Protein AF-0000000083566581 (afdb_homodimer)

pLDDT: mean 90.25, std 12.47, range [24.12, 98.88]

Nearest PDB structures (foldseek):
  6weg-assembly2_D  TM=4.200E-01  e=6.430E-02  Francisella tularensis subsp. tularensis SCHU S4
  6mhb-assembly3_E  TM=6.072E-01  e=8.466E-01  Homo sapiens
  6srb-assembly1_A  TM=5.379E-01  e=1.103E+00  Trametes pubescens
  7ywd-assembly1_A-3  TM=5.262E-01  e=1.032E+00  Homo sapiens
  7ywd-assembly2_C  TM=4.158E-01  e=6.499E-01  Homo sapiens

Radius of gyration: 23.36 Å; Cα contacts (8 Å, |Δi|>4): 349; chains: 2; bounding box: 59×72×47 Å

Structure (mmCIF, N/CA/C/O backbone):
data_AF-0000000083566581-model_v1
#
loop_
_entity.id
_entity.type
_entity.pdbx_description
1 polymer 'Putative DCC family thiol-disulfide oxidoreductase YuxK'
#
loop_
_atom_site.group_PDB
_atom_site.id
_atom_site.type_symbol
_atom_site.label_atom_id
_atom_site.label_alt_id
_atom_site.label_comp_id
_atom_site.label_asym_id
_atom_site.label_entity_id
_atom_site.label_seq_id
_atom_site.pdbx_PDB_ins_code
_atom_site.Cartn_x
_atom_site.Cartn_y
_atom_site.Cartn_z
_atom_site.occupancy
_atom_site.B_iso_or_equiv
_atom_site.auth_seq_id
_atom_site.auth_comp_id
_atom_site.auth_asym_id
_atom_site.auth_atom_id
_atom_site.pdbx_PDB_model_num
ATOM 1 N N . MET A 1 1 ? -31.047 25.734 5.492 1 24.33 1 MET A N 1
ATOM 2 C CA . MET A 1 1 ? -29.703 26.172 5.852 1 24.33 1 MET A CA 1
ATOM 3 C C . MET A 1 1 ? -28.656 25.25 5.234 1 24.33 1 MET A C 1
ATOM 5 O O . MET A 1 1 ? -28.719 24.031 5.41 1 24.33 1 MET A O 1
ATOM 9 N N . ALA A 1 2 ? -28.203 25.281 4.008 1 38.38 2 ALA A N 1
ATOM 10 C CA . ALA A 1 2 ? -27.141 24.469 3.412 1 38.38 2 ALA A CA 1
ATOM 11 C C . ALA A 1 2 ? -26.156 24.016 4.473 1 38.38 2 ALA A C 1
ATOM 13 O O . ALA A 1 2 ? -25.812 24.766 5.383 1 38.38 2 ALA A O 1
ATOM 14 N N . GLU A 1 3 ? -26.234 22.844 5.059 1 40.06 3 GLU A N 1
ATOM 15 C CA . GLU A 1 3 ? -25.375 22.297 6.105 1 40.06 3 GLU A CA 1
ATOM 16 C C . GLU A 1 3 ? -23.953 22.859 6 1 40.06 3 GLU A C 1
ATOM 18 O O . GLU A 1 3 ? -23.344 22.828 4.926 1 40.06 3 GLU A O 1
ATOM 23 N N . SER A 1 4 ? -23.531 23.906 6.469 1 44.06 4 SER A N 1
ATOM 24 C CA . SER A 1 4 ? -22.25 24.609 6.512 1 44.06 4 SER A CA 1
ATOM 25 C C . SER A 1 4 ? -21.078 23.625 6.59 1 44.06 4 SER A C 1
ATOM 27 O O . SER A 1 4 ? -20.844 23.016 7.641 1 44.06 4 SER A O 1
ATOM 29 N N . ASP A 1 5 ? -21.016 22.578 5.805 1 52.38 5 ASP A N 1
ATOM 30 C CA . ASP A 1 5 ? -20.031 21.5 5.789 1 52.38 5 ASP A CA 1
ATOM 31 C C . ASP A 1 5 ? -18.625 22.031 6.027 1 52.38 5 ASP A C 1
ATOM 33 O O . ASP A 1 5 ? -18.062 22.734 5.18 1 52.38 5 ASP A O 1
ATOM 37 N N . ALA A 1 6 ? -18.281 22.516 7.348 1 65.25 6 ALA A N 1
ATOM 38 C CA . ALA A 1 6 ? -17.016 23.109 7.77 1 65.25 6 ALA A CA 1
ATOM 39 C C . ALA A 1 6 ? -15.836 22.406 7.105 1 65.25 6 ALA A C 1
ATOM 41 O O . ALA A 1 6 ? -15.867 21.203 6.883 1 65.25 6 ALA A O 1
ATOM 42 N N . GLU A 1 7 ? -14.969 23.125 6.5 1 88.69 7 GLU A N 1
ATOM 43 C CA . GLU A 1 7 ? -13.75 22.703 5.82 1 88.69 7 GLU A CA 1
ATOM 44 C C . GLU A 1 7 ? -12.859 21.875 6.746 1 88.69 7 GLU A C 1
ATOM 46 O O . GLU A 1 7 ? -12.586 22.281 7.879 1 88.69 7 GLU A O 1
ATOM 51 N N . ALA A 1 8 ? -12.602 20.672 6.445 1 96.06 8 ALA A N 1
ATOM 52 C CA . ALA A 1 8 ? -11.688 19.828 7.211 1 96.06 8 ALA A CA 1
ATOM 53 C C . ALA A 1 8 ? -10.273 20.391 7.191 1 96.06 8 ALA A C 1
ATOM 55 O O . ALA A 1 8 ? -9.883 21.094 6.25 1 96.06 8 ALA A O 1
ATOM 56 N N . THR A 1 9 ? -9.547 20.203 8.328 1 98.19 9 THR A N 1
ATOM 57 C CA . THR A 1 9 ? -8.18 20.703 8.43 1 98.19 9 THR A CA 1
ATOM 58 C C . THR A 1 9 ? -7.207 19.547 8.68 1 98.19 9 THR A C 1
ATOM 60 O O . THR A 1 9 ? -7.34 18.812 9.656 1 98.19 9 THR A O 1
ATOM 63 N N . LEU A 1 10 ? -6.262 19.359 7.781 1 98.62 10 LEU A N 1
ATOM 64 C CA . LEU A 1 10 ? -5.168 18.406 7.988 1 98.62 10 LEU A CA 1
ATOM 65 C C . LEU A 1 10 ? -4 19.078 8.703 1 98.62 10 LEU A C 1
ATOM 67 O O . LEU A 1 10 ? -3.449 20.062 8.219 1 98.62 10 LEU A O 1
ATOM 71 N N . VAL A 1 11 ? -3.678 18.609 9.859 1 98.81 11 VAL A N 1
ATOM 72 C CA . VAL A 1 11 ? -2.561 19.094 10.664 1 98.81 11 VAL A CA 1
ATOM 73 C C . VAL A 1 11 ? -1.398 18.109 10.578 1 98.81 11 VAL A C 1
ATOM 75 O O . VAL A 1 11 ? -1.582 16.906 10.773 1 98.81 11 VAL A O 1
ATOM 78 N N . TYR A 1 12 ? -0.189 18.547 10.344 1 98.56 12 TYR A N 1
ATOM 79 C CA . TYR A 1 12 ? 0.919 17.641 10.07 1 98.56 12 TYR A CA 1
ATOM 80 C C . TYR A 1 12 ? 2.24 18.234 10.547 1 98.56 12 TYR A C 1
ATOM 82 O O . TYR A 1 12 ? 2.301 19.406 10.938 1 98.56 12 TYR A O 1
ATOM 90 N N . ASP A 1 13 ? 3.248 17.391 10.602 1 98.06 13 ASP A N 1
ATOM 91 C CA . ASP A 1 13 ? 4.598 17.812 10.953 1 98.06 13 ASP A CA 1
ATOM 92 C C . ASP A 1 13 ? 5.273 18.516 9.781 1 98.06 13 ASP A C 1
ATOM 94 O O . ASP A 1 13 ? 5.824 17.875 8.891 1 98.06 13 ASP A O 1
ATOM 98 N N . ASP A 1 14 ? 5.344 19.859 9.797 1 97.75 14 ASP A N 1
ATOM 99 C CA . ASP A 1 14 ? 5.867 20.641 8.68 1 97.75 14 ASP A CA 1
ATOM 100 C C . ASP A 1 14 ? 7.379 20.828 8.805 1 97.75 14 ASP A C 1
ATOM 102 O O . ASP A 1 14 ? 7.961 21.688 8.141 1 97.75 14 ASP A O 1
ATOM 106 N N . ASP A 1 15 ? 8.031 20.109 9.703 1 96.06 15 ASP A N 1
ATOM 107 C CA . ASP A 1 15 ? 9.484 20.016 9.75 1 96.06 15 ASP A CA 1
ATOM 108 C C . ASP A 1 15 ? 9.977 18.719 9.109 1 96.06 15 ASP A C 1
ATOM 110 O O . ASP A 1 15 ? 11.172 18.422 9.133 1 96.06 15 ASP A O 1
ATOM 114 N N . CYS A 1 16 ? 9.133 17.953 8.641 1 96.94 16 CYS A N 1
ATOM 115 C CA . CYS A 1 16 ? 9.383 16.688 7.965 1 96.94 16 CYS A CA 1
ATOM 116 C C . CYS A 1 16 ? 9.164 16.812 6.461 1 96.94 16 CYS A C 1
ATOM 118 O O . CYS A 1 16 ? 8.055 17.125 6.016 1 96.94 16 CYS A O 1
ATOM 120 N N . GLY A 1 17 ? 10.211 16.516 5.676 1 96.94 17 GLY A N 1
ATOM 121 C CA . GLY A 1 17 ? 10.117 16.656 4.23 1 96.94 17 GLY A CA 1
ATOM 122 C C . GLY A 1 17 ? 9.164 15.664 3.594 1 96.94 17 GLY A C 1
ATOM 123 O O . GLY A 1 17 ? 8.461 15.992 2.637 1 96.94 17 GLY A O 1
ATOM 124 N N . PHE A 1 18 ? 9.227 14.477 4.117 1 97.12 18 PHE A N 1
ATOM 125 C CA . PHE A 1 18 ? 8.312 13.453 3.621 1 97.12 18 PHE A CA 1
ATOM 126 C C . PHE A 1 18 ? 6.867 13.82 3.939 1 97.12 18 PHE A C 1
ATOM 128 O O . PHE A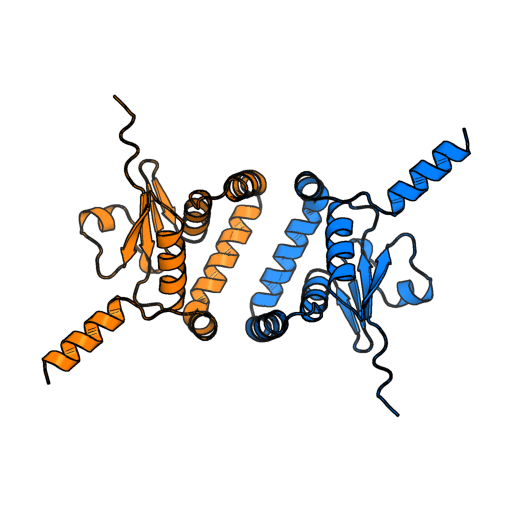 1 18 ? 5.98 13.664 3.1 1 97.12 18 PHE A O 1
ATOM 135 N N . CYS A 1 19 ? 6.605 14.273 5.109 1 98.31 19 CYS A N 1
ATOM 136 C CA . CYS A 1 19 ? 5.277 14.719 5.52 1 98.31 19 CYS A CA 1
ATOM 137 C C . CYS A 1 19 ? 4.801 15.875 4.652 1 98.31 19 CYS A C 1
ATOM 139 O O . CYS A 1 19 ? 3.637 15.922 4.254 1 98.31 19 CYS A O 1
ATOM 141 N N . THR A 1 20 ? 5.715 16.734 4.332 1 97.81 20 THR A N 1
ATOM 142 C CA . THR A 1 20 ? 5.398 17.906 3.502 1 97.81 20 THR A CA 1
ATOM 143 C C . THR A 1 20 ? 5.012 17.469 2.092 1 97.81 20 THR A C 1
ATOM 145 O O . THR A 1 20 ? 4.094 18.031 1.49 1 97.81 20 THR A O 1
ATOM 148 N N . TRP A 1 21 ? 5.723 16.516 1.64 1 97.25 21 TRP A N 1
ATOM 149 C CA . TRP A 1 21 ? 5.379 15.992 0.322 1 97.25 21 TRP A CA 1
ATOM 150 C C . TRP A 1 21 ? 3.936 15.508 0.287 1 97.25 21 TRP A C 1
ATOM 152 O O . TRP A 1 21 ? 3.178 15.859 -0.621 1 97.25 21 TRP A O 1
ATOM 162 N N . TRP A 1 22 ? 3.521 14.758 1.299 1 96.81 22 TRP A N 1
ATOM 163 C CA . TRP A 1 22 ? 2.156 14.25 1.368 1 96.81 22 TRP A CA 1
ATOM 164 C C . TRP A 1 22 ? 1.161 15.391 1.557 1 96.81 22 TRP A C 1
ATOM 166 O O . TRP A 1 22 ? 0.099 15.406 0.931 1 96.81 22 TRP A O 1
ATOM 176 N N . ALA A 1 23 ? 1.467 16.266 2.436 1 97.75 23 ALA A N 1
ATOM 177 C CA . ALA A 1 23 ? 0.577 17.406 2.676 1 97.75 23 ALA A CA 1
ATOM 178 C C . ALA A 1 23 ? 0.314 18.172 1.387 1 97.75 23 ALA A C 1
ATOM 180 O O . ALA A 1 23 ? -0.829 18.531 1.092 1 97.75 23 ALA A O 1
ATOM 181 N N . GLU A 1 24 ? 1.305 18.438 0.603 1 96.56 24 GLU A N 1
ATOM 182 C CA . GLU A 1 24 ? 1.153 19.172 -0.647 1 96.56 24 GLU A CA 1
ATOM 183 C C . GLU A 1 24 ? 0.391 18.359 -1.684 1 96.56 24 GLU A C 1
ATOM 185 O O . GLU A 1 24 ? -0.392 18.906 -2.463 1 96.56 24 GLU A O 1
ATOM 190 N N . TYR A 1 25 ? 0.723 17.125 -1.747 1 96 25 TYR A N 1
ATOM 191 C CA . TYR A 1 25 ? -0.051 16.25 -2.615 1 96 25 TYR A CA 1
ATOM 192 C C . TYR A 1 25 ? -1.542 16.359 -2.322 1 96 25 TYR A C 1
ATOM 194 O O . TYR A 1 25 ? -2.352 16.516 -3.242 1 96 25 TYR A O 1
ATOM 202 N N . PHE A 1 26 ? -1.928 16.25 -0.996 1 96.06 26 PHE A N 1
ATOM 203 C CA . PHE A 1 26 ? -3.33 16.359 -0.606 1 96.06 26 PHE A CA 1
ATOM 204 C C . PHE A 1 26 ? -3.877 17.734 -0.939 1 96.06 26 PHE A C 1
ATOM 206 O O . PHE A 1 26 ? -5.016 17.859 -1.394 1 96.06 26 PHE A O 1
ATOM 213 N N . ASP A 1 27 ? -3.121 18.688 -0.736 1 95.56 27 ASP A N 1
ATOM 214 C CA . ASP A 1 27 ? -3.537 20.047 -1.021 1 95.56 27 ASP A CA 1
ATOM 215 C C . ASP A 1 27 ? -3.912 20.219 -2.492 1 95.56 27 ASP A C 1
ATOM 217 O O . ASP A 1 27 ? -4.914 20.859 -2.814 1 95.56 27 ASP A O 1
ATOM 221 N N . ASP A 1 28 ? -3.195 19.625 -3.363 1 94.31 28 ASP A N 1
ATOM 222 C CA . ASP A 1 28 ? -3.383 19.75 -4.805 1 94.31 28 ASP A CA 1
ATOM 223 C C . ASP A 1 28 ? -4.57 18.906 -5.277 1 94.31 28 ASP A C 1
ATOM 225 O O . ASP A 1 28 ? -5.137 19.172 -6.34 1 94.31 28 ASP A O 1
ATOM 229 N N . ARG A 1 29 ? -4.922 17.938 -4.484 1 93.12 29 ARG A N 1
ATOM 230 C CA . ARG A 1 29 ? -5.855 16.953 -5.023 1 93.12 29 ARG A CA 1
ATOM 231 C C . ARG A 1 29 ? -7.195 17.016 -4.297 1 93.12 29 ARG A C 1
ATOM 233 O O . ARG A 1 29 ? -8.125 16.281 -4.645 1 93.12 29 ARG A O 1
ATOM 240 N N . THR A 1 30 ? -7.203 17.812 -3.338 1 90.31 30 THR A N 1
ATOM 241 C CA . THR A 1 30 ? -8.453 18.016 -2.605 1 90.31 30 THR A CA 1
ATOM 242 C C . THR A 1 30 ? -8.891 19.469 -2.662 1 90.31 30 THR A C 1
ATOM 244 O O . THR A 1 30 ? -8.055 20.375 -2.744 1 90.31 30 THR A O 1
ATOM 247 N N . ASN A 1 31 ? -10.203 19.719 -2.658 1 81.88 31 ASN A N 1
ATOM 248 C CA . ASN A 1 31 ? -10.68 21.094 -2.723 1 81.88 31 ASN A CA 1
ATOM 249 C C . ASN A 1 31 ? -11.258 21.547 -1.385 1 81.88 31 ASN A C 1
ATOM 251 O O . ASN A 1 31 ? -11.484 22.734 -1.173 1 81.88 31 ASN A O 1
ATOM 255 N N . ASP A 1 32 ? -11.398 20.75 -0.466 1 84.94 32 ASP A N 1
ATOM 256 C CA . ASP A 1 32 ? -12.164 21.109 0.724 1 84.94 32 ASP A CA 1
ATOM 257 C C . ASP A 1 32 ? -11.367 20.828 1.995 1 84.94 32 ASP A C 1
ATOM 259 O O . ASP A 1 32 ? -11.945 20.609 3.062 1 84.94 32 ASP A O 1
ATOM 263 N N . ILE A 1 33 ? -10.016 20.875 1.893 1 94.25 33 ILE A N 1
ATOM 264 C CA . ILE A 1 33 ? -9.227 20.609 3.092 1 94.25 33 ILE A CA 1
ATOM 265 C C . ILE A 1 33 ? -8.203 21.734 3.293 1 94.25 33 ILE A C 1
ATOM 267 O O . ILE A 1 33 ? -7.535 22.156 2.344 1 94.25 33 ILE A O 1
ATOM 271 N N . ARG A 1 34 ? -8.203 22.297 4.434 1 96.88 34 ARG A N 1
ATOM 272 C CA . ARG A 1 34 ? -7.145 23.219 4.848 1 96.88 34 ARG A CA 1
ATOM 273 C C . ARG A 1 34 ? -5.934 22.453 5.379 1 96.88 34 ARG A C 1
ATOM 275 O O . ARG A 1 34 ? -6.086 21.484 6.129 1 96.88 34 ARG A O 1
ATOM 282 N N . ILE A 1 35 ? -4.703 22.859 5.008 1 98.12 35 ILE A N 1
ATOM 283 C CA . ILE A 1 35 ? -3.471 22.219 5.457 1 98.12 35 ILE A CA 1
ATOM 284 C C . ILE A 1 35 ? -2.752 23.125 6.449 1 98.12 35 ILE A C 1
ATOM 286 O O . ILE A 1 35 ? -2.475 24.281 6.145 1 98.12 35 ILE A O 1
ATOM 290 N N . VAL A 1 36 ? -2.486 22.672 7.582 1 98.38 36 VAL A N 1
ATOM 291 C CA . VAL A 1 36 ? -1.836 23.453 8.617 1 98.38 36 VAL A CA 1
ATOM 292 C C . VAL A 1 36 ? -0.668 22.672 9.211 1 98.38 36 VAL A C 1
ATOM 294 O O . VAL A 1 36 ? -0.831 21.531 9.633 1 98.38 36 VAL A O 1
ATOM 297 N N . GLY A 1 37 ? 0.523 23.266 9.281 1 98.31 37 GLY A N 1
ATOM 298 C CA . GLY A 1 37 ? 1.668 22.656 9.945 1 98.31 37 GLY A CA 1
ATOM 299 C C . GLY A 1 37 ? 1.651 22.859 11.453 1 98.31 37 GLY A C 1
ATOM 300 O O . GLY A 1 37 ? 0.957 23.75 11.961 1 98.31 37 GLY A O 1
ATOM 301 N N . PHE A 1 38 ? 2.387 22.062 12.133 1 98.25 38 PHE A N 1
ATOM 302 C CA . PHE A 1 38 ? 2.516 22.188 13.586 1 98.25 38 PHE A CA 1
ATOM 303 C C . PHE A 1 38 ? 2.986 23.594 13.961 1 98.25 38 PHE A C 1
ATOM 305 O O . PHE A 1 38 ? 2.547 24.141 14.969 1 98.25 38 PHE A O 1
ATOM 312 N N . SER A 1 39 ? 3.873 24.172 13.188 1 96.81 39 SER A N 1
ATOM 313 C CA . SER A 1 39 ? 4.453 25.469 13.508 1 96.81 39 SER A CA 1
ATOM 314 C C . SER A 1 39 ? 3.414 26.578 13.391 1 96.81 39 SER A C 1
ATOM 316 O O . SER A 1 39 ? 3.619 27.688 13.906 1 96.81 39 SER A O 1
ATOM 318 N N . ASP A 1 40 ? 2.293 26.312 12.727 1 97 40 ASP A N 1
ATOM 319 C CA . ASP A 1 40 ? 1.273 27.328 12.484 1 97 40 ASP A CA 1
ATOM 320 C C . ASP A 1 40 ? -0.012 27.016 13.242 1 97 40 ASP A C 1
ATOM 322 O O . ASP A 1 40 ? -1.078 27.531 12.914 1 97 40 ASP A O 1
ATOM 326 N N . LEU A 1 41 ? 0.098 26.156 14.172 1 97.31 41 LEU A N 1
ATOM 327 C CA . LEU A 1 41 ? -1.089 25.781 14.938 1 97.31 41 LEU A CA 1
ATOM 328 C C . LEU A 1 41 ? -1.621 26.969 15.734 1 97.31 41 LEU A C 1
ATOM 330 O O . LEU A 1 41 ? -0.886 27.578 16.516 1 97.31 41 LEU A O 1
ATOM 334 N N . THR A 1 42 ? -2.928 27.312 15.586 1 97.25 42 THR A N 1
ATOM 335 C CA . THR A 1 42 ? -3.584 28.266 16.469 1 97.25 42 THR A CA 1
ATOM 336 C C . THR A 1 42 ? -3.961 27.609 17.797 1 97.25 42 THR A C 1
ATOM 338 O O . THR A 1 42 ? -4.094 26.375 17.859 1 97.25 42 THR A O 1
ATOM 341 N N . PRO A 1 43 ? -4.145 28.406 18.812 1 97.31 43 PRO A N 1
ATOM 342 C CA . PRO A 1 43 ? -4.594 27.844 20.078 1 97.31 43 PRO A CA 1
ATOM 343 C C . PRO A 1 43 ? -5.91 27.078 19.953 1 97.31 43 PRO A C 1
ATOM 345 O O . PRO A 1 43 ? -6.082 26.031 20.562 1 97.31 43 PRO A O 1
ATOM 348 N N . GLU A 1 44 ? -6.828 27.562 19.125 1 96.5 44 GLU A N 1
ATOM 349 C CA . GLU A 1 44 ? -8.133 26.938 18.938 1 96.5 44 GLU A CA 1
ATOM 350 C C . GLU A 1 44 ? -7.984 25.562 18.281 1 96.5 44 GLU A C 1
ATOM 352 O O . GLU A 1 44 ? -8.641 24.594 18.703 1 96.5 44 GLU A O 1
ATOM 357 N N . LEU A 1 45 ? -7.172 25.453 17.312 1 97.56 45 LEU A N 1
ATOM 358 C CA . LEU A 1 45 ? -6.941 24.188 16.625 1 97.56 45 LEU A CA 1
ATOM 359 C C . LEU A 1 45 ? -6.195 23.219 17.516 1 97.56 45 LEU A C 1
ATOM 361 O O . LEU A 1 45 ? -6.512 22.016 17.547 1 97.56 45 LEU A O 1
ATOM 365 N N . ARG A 1 46 ? -5.203 23.688 18.281 1 98.06 46 ARG A N 1
ATOM 366 C CA . ARG A 1 46 ? -4.43 22.859 19.203 1 98.06 46 ARG A CA 1
ATOM 367 C C . ARG A 1 46 ? -5.332 22.203 20.25 1 98.06 46 ARG A C 1
ATOM 369 O O . ARG A 1 46 ? -5.109 21.062 20.641 1 98.06 46 ARG A O 1
ATOM 376 N N . GLU A 1 47 ? -6.285 22.922 20.688 1 97.19 47 GLU A N 1
ATOM 377 C CA . GLU A 1 47 ? -7.199 22.422 21.719 1 97.19 47 GLU A CA 1
ATOM 378 C C . GLU A 1 47 ? -7.988 21.219 21.219 1 97.19 47 GLU A C 1
ATOM 380 O O . GLU A 1 47 ? -8.438 20.391 22.016 1 97.19 47 GLU A O 1
ATOM 385 N N . GLN A 1 48 ? -8.188 21.094 19.922 1 97.81 48 GLN A N 1
ATOM 386 C CA . GLN A 1 48 ? -8.953 19.984 19.344 1 97.81 48 GLN A CA 1
ATOM 387 C C . GLN A 1 48 ? -8.086 18.734 19.188 1 97.81 48 GLN A C 1
ATOM 389 O O . GLN A 1 48 ? -8.609 17.641 18.953 1 97.81 48 GLN A O 1
ATOM 394 N N . LEU A 1 49 ? -6.781 18.875 19.312 1 98.62 49 LEU A N 1
ATOM 395 C CA . LEU A 1 49 ? -5.855 17.766 19.078 1 98.62 49 LEU A CA 1
ATOM 396 C C . LEU A 1 49 ? -5.547 17.031 20.391 1 98.62 49 LEU A C 1
ATOM 398 O O . LEU A 1 49 ? -5.641 17.625 21.469 1 98.62 49 LEU A O 1
ATOM 402 N N . PRO A 1 50 ? -5.156 15.812 20.328 1 98.12 50 PRO A N 1
ATOM 403 C CA . PRO A 1 50 ? -4.738 15.094 21.531 1 98.12 50 PRO A CA 1
ATOM 404 C C . PRO A 1 50 ? -3.465 15.664 22.141 1 98.12 50 PRO A C 1
ATOM 406 O O . PRO A 1 50 ? -2.746 16.438 21.5 1 98.12 50 PRO A O 1
ATOM 409 N N . GLU A 1 51 ? -3.209 15.266 23.344 1 96 51 GLU A N 1
ATOM 410 C CA . GLU A 1 51 ? -2.061 15.758 24.094 1 96 51 GLU A CA 1
ATOM 411 C C . GLU A 1 51 ? -0.751 15.453 23.375 1 96 51 GLU A C 1
ATOM 413 O O . GLU A 1 51 ? 0.133 16.312 23.297 1 96 51 GLU A O 1
ATOM 418 N N . HIS A 1 52 ? -0.561 14.273 22.812 1 95.12 52 HIS A N 1
ATOM 419 C CA . HIS A 1 52 ? 0.652 13.883 22.094 1 95.12 52 HIS A CA 1
ATOM 420 C C . HIS A 1 52 ? 0.448 13.93 20.594 1 95.12 52 HIS A C 1
ATOM 422 O O . HIS A 1 52 ? 0.751 12.961 19.891 1 95.12 52 HIS A O 1
ATOM 428 N N . TYR A 1 53 ? 0.023 15.117 20.156 1 97.69 53 TYR A N 1
ATOM 429 C CA . TYR A 1 53 ? -0.373 15.289 18.766 1 97.69 53 TYR A CA 1
ATOM 430 C C . TYR A 1 53 ? 0.833 15.18 17.828 1 97.69 53 TYR A C 1
ATOM 432 O O . TYR A 1 53 ? 0.687 14.867 16.656 1 97.69 53 TYR A O 1
ATOM 440 N N . GLU A 1 54 ? 2.059 15.273 18.312 1 96.94 54 GLU A N 1
ATOM 441 C CA . GLU A 1 54 ? 3.25 15.336 17.469 1 96.94 54 GLU A CA 1
ATOM 442 C C . GLU A 1 54 ? 3.602 13.969 16.906 1 96.94 54 GLU A C 1
ATOM 444 O O . GLU A 1 54 ? 4.391 13.859 15.961 1 96.94 54 GLU A O 1
ATOM 449 N N . ALA A 1 55 ? 2.963 12.961 17.469 1 96.25 55 ALA A N 1
ATOM 450 C CA . ALA A 1 55 ? 3.277 11.602 17.047 1 96.25 55 ALA A CA 1
ATOM 451 C C . ALA A 1 55 ? 2.494 11.219 15.789 1 96.25 55 ALA A C 1
ATOM 453 O O . ALA A 1 55 ? 2.793 10.211 15.141 1 96.25 55 ALA A O 1
ATOM 454 N N . CYS A 1 56 ? 1.539 12.047 15.43 1 98.25 56 CYS A N 1
ATOM 455 C CA . CYS A 1 56 ? 0.614 11.711 14.352 1 98.25 56 CYS A CA 1
ATOM 456 C C . CYS A 1 56 ? 0.309 12.93 13.492 1 98.25 56 CYS A C 1
ATOM 458 O O . CYS A 1 56 ? 0.514 14.062 13.93 1 98.25 56 CYS A O 1
ATOM 460 N N . SER A 1 57 ? -0.095 12.688 12.234 1 98.69 57 SER A N 1
ATOM 461 C CA . SER A 1 57 ? -0.943 13.664 11.562 1 98.69 57 SER A CA 1
ATOM 462 C C . SER A 1 57 ? -2.387 13.57 12.039 1 98.69 57 SER A C 1
ATOM 464 O O . SER A 1 57 ? -2.793 12.555 12.609 1 98.69 57 SER A O 1
ATOM 466 N N . HIS A 1 58 ? -3.152 14.648 11.805 1 98.88 58 HIS A N 1
ATOM 467 C CA . HIS A 1 58 ? -4.535 14.695 12.266 1 98.88 58 HIS A CA 1
ATOM 468 C C . HIS A 1 58 ? -5.438 15.367 11.234 1 98.88 58 HIS A C 1
ATOM 470 O O . HIS A 1 58 ? -5.055 16.375 10.625 1 98.88 58 HIS A O 1
ATOM 476 N N . LEU A 1 59 ? -6.566 14.844 10.984 1 98.56 59 LEU A N 1
ATOM 477 C CA . LEU A 1 59 ? -7.629 15.5 10.234 1 98.56 59 LEU A CA 1
ATOM 478 C C . LEU A 1 59 ? -8.773 15.914 11.164 1 98.56 59 LEU A C 1
ATOM 480 O O . LEU A 1 59 ? -9.445 15.062 11.742 1 98.56 59 LEU A O 1
ATOM 484 N N . VAL A 1 60 ? -8.945 17.172 11.289 1 98.38 60 VAL A N 1
ATOM 485 C CA . VAL A 1 60 ? -10 17.734 12.125 1 98.38 60 VAL A CA 1
ATOM 486 C C . VAL A 1 60 ? -11.234 18.016 11.273 1 98.38 60 VAL A C 1
ATOM 488 O O . VAL A 1 60 ? -11.172 18.766 10.297 1 98.38 60 VAL A O 1
ATOM 491 N N . THR A 1 61 ? -12.344 17.391 11.633 1 96.94 61 THR A N 1
ATOM 492 C CA . THR A 1 61 ? -13.617 17.578 10.945 1 96.94 61 THR A CA 1
ATOM 493 C C . THR A 1 61 ? -14.711 17.984 11.922 1 96.94 61 THR A C 1
ATOM 495 O O . THR A 1 61 ? -14.469 18.078 13.125 1 96.94 61 THR A O 1
ATOM 498 N N . ASP A 1 62 ? -15.891 18.219 11.367 1 93.81 62 ASP A N 1
ATOM 499 C CA . ASP A 1 62 ? -17.047 18.531 12.203 1 93.81 62 ASP A CA 1
ATOM 500 C C . ASP A 1 62 ? -17.484 17.297 13.008 1 93.81 62 ASP A C 1
ATOM 502 O O . ASP A 1 62 ? -18.141 17.422 14.039 1 93.81 62 ASP A O 1
ATOM 506 N N . GLU A 1 63 ? -17.094 16.141 12.555 1 93.31 63 GLU A N 1
ATOM 507 C CA . GLU A 1 63 ? -17.5 14.883 13.18 1 93.31 63 GLU A CA 1
ATOM 508 C C . GLU A 1 63 ? -16.5 14.445 14.25 1 93.31 63 GLU A C 1
ATOM 510 O O . GLU A 1 63 ? -16.812 13.594 15.086 1 93.31 63 GLU A O 1
ATOM 515 N N . GLY A 1 64 ? -15.375 15.023 14.203 1 96.25 64 GLY A N 1
ATOM 516 C CA . GLY A 1 64 ? -14.336 14.641 15.148 1 96.25 64 GLY A CA 1
ATOM 517 C C . GLY A 1 64 ? -12.938 14.703 14.555 1 96.25 64 GLY A C 1
ATOM 518 O O . GLY A 1 64 ? -12.734 15.297 13.492 1 96.25 64 GLY A O 1
ATOM 519 N N . VAL A 1 65 ? -11.938 14.148 15.406 1 98.38 65 VAL A N 1
ATOM 520 C CA . VAL A 1 65 ? -10.539 14.18 15 1 98.38 65 VAL A CA 1
ATOM 521 C C . VAL A 1 65 ? -10.055 12.766 14.68 1 98.38 65 VAL A C 1
ATOM 523 O O . VAL A 1 65 ? -10.25 11.844 15.477 1 98.38 65 VAL A O 1
ATOM 526 N N . TYR A 1 66 ? -9.555 12.609 13.477 1 98.25 66 TYR A N 1
ATOM 527 C CA . TYR A 1 66 ? -8.859 11.391 13.086 1 98.25 66 TYR A CA 1
ATOM 528 C C . TYR A 1 66 ? -7.352 11.555 13.227 1 98.25 66 TYR A C 1
ATOM 530 O O . TYR A 1 66 ? -6.785 12.562 12.789 1 98.25 66 TYR A O 1
ATOM 538 N N . SER A 1 67 ? -6.707 10.57 13.867 1 98.69 67 SER A N 1
ATOM 539 C CA . SER A 1 67 ? -5.27 10.68 14.102 1 98.69 67 SER A CA 1
ATOM 540 C C . SER A 1 67 ? -4.516 9.531 13.438 1 98.69 67 SER A C 1
ATOM 542 O O . SER A 1 67 ? -5.09 8.461 13.195 1 98.69 67 SER A O 1
ATOM 544 N N . CYS A 1 68 ? -3.283 9.727 13.148 1 98.56 68 CYS A N 1
ATOM 545 C CA . CYS A 1 68 ? -2.369 8.742 12.578 1 98.56 68 CYS A CA 1
ATOM 546 C C . CYS A 1 68 ? -2.922 8.172 11.281 1 98.56 68 CYS A C 1
ATOM 548 O O . CYS A 1 68 ? -3.344 8.922 10.398 1 98.56 68 CYS A O 1
ATOM 550 N N . GLY A 1 69 ? -2.938 6.922 11.172 1 98.5 69 GLY A N 1
ATOM 551 C CA . GLY A 1 69 ? -3.381 6.289 9.945 1 98.5 69 GLY A CA 1
ATOM 552 C C . GLY A 1 69 ? -4.789 6.688 9.539 1 98.5 69 GLY A C 1
ATOM 553 O O . GLY A 1 69 ? -5.082 6.836 8.352 1 98.5 69 GLY A O 1
ATOM 554 N N . ALA A 1 70 ? -5.652 6.824 10.5 1 97.75 70 ALA A N 1
ATOM 555 C CA . ALA A 1 70 ? -7.035 7.207 10.227 1 97.75 70 ALA A CA 1
ATOM 556 C C . ALA A 1 70 ? -7.105 8.578 9.57 1 97.75 70 ALA A C 1
ATOM 558 O O . ALA A 1 70 ? -7.969 8.836 8.727 1 97.75 70 ALA A O 1
ATOM 559 N N . SER A 1 71 ? -6.191 9.477 9.953 1 98.44 71 SER A N 1
ATOM 560 C CA . SER A 1 71 ? -6.199 10.805 9.352 1 98.44 71 SER A CA 1
ATOM 561 C C . SER A 1 71 ? -5.836 10.75 7.875 1 98.44 71 SER A C 1
ATOM 563 O O . SER A 1 71 ? -6.445 11.438 7.051 1 98.44 71 SER A O 1
ATOM 565 N N . ILE A 1 72 ? -4.879 9.906 7.535 1 98.12 72 ILE A N 1
ATOM 566 C CA . ILE A 1 72 ? -4.445 9.75 6.152 1 98.12 72 ILE A CA 1
ATOM 567 C C . ILE A 1 72 ? -5.559 9.109 5.332 1 98.12 72 ILE A C 1
ATOM 569 O O . ILE A 1 72 ? -5.871 9.562 4.23 1 98.12 72 ILE A O 1
ATOM 573 N N . GLU A 1 73 ? -6.145 8.086 5.906 1 96.69 73 GLU A N 1
ATOM 574 C CA . GLU A 1 73 ? -7.234 7.395 5.219 1 96.69 73 GLU A CA 1
ATOM 575 C C . GLU A 1 73 ? -8.383 8.352 4.918 1 96.69 73 GLU A C 1
ATOM 577 O O . GLU A 1 73 ? -8.883 8.398 3.793 1 96.69 73 GLU A O 1
ATOM 582 N N . GLU A 1 74 ? -8.82 9.117 5.875 1 95.31 74 GLU A N 1
ATOM 583 C CA . GLU A 1 74 ? -9.953 10.031 5.707 1 95.31 74 GLU A CA 1
ATOM 584 C C . GLU A 1 74 ? -9.609 11.156 4.738 1 95.31 74 GLU A C 1
ATOM 586 O O . GLU A 1 74 ? -10.484 11.633 4.004 1 95.31 74 GLU A O 1
ATOM 591 N N . THR A 1 75 ? -8.359 11.562 4.77 1 95.88 75 THR A N 1
ATOM 592 C CA . THR A 1 75 ? -7.938 12.578 3.812 1 95.88 75 THR A CA 1
ATOM 593 C C . THR A 1 75 ? -7.941 12.016 2.395 1 95.88 75 THR A C 1
ATOM 595 O O . THR A 1 75 ? -8.43 12.664 1.465 1 95.88 75 THR A O 1
ATOM 598 N N . LEU A 1 76 ? -7.438 10.773 2.238 1 94.5 76 LEU A N 1
ATOM 599 C CA . LEU A 1 76 ? -7.43 10.109 0.942 1 94.5 76 LEU A CA 1
ATOM 600 C C . LEU A 1 76 ? -8.852 9.961 0.402 1 94.5 76 LEU A C 1
ATOM 602 O O . LEU A 1 76 ? -9.07 10.062 -0.806 1 94.5 76 LEU A O 1
ATOM 606 N N . ALA A 1 77 ? -9.789 9.711 1.296 1 92.31 77 ALA A N 1
ATOM 607 C CA . ALA A 1 77 ? -11.188 9.539 0.907 1 92.31 77 ALA A CA 1
ATOM 608 C C . ALA A 1 77 ? -11.75 10.828 0.315 1 92.31 77 ALA A C 1
ATOM 610 O O . ALA A 1 77 ? -12.805 10.82 -0.332 1 92.31 77 ALA A O 1
ATOM 611 N N . ARG A 1 78 ? -11.055 11.914 0.489 1 91.06 78 ARG A N 1
ATOM 612 C CA . ARG A 1 78 ? -11.523 13.219 0.034 1 91.06 78 ARG A CA 1
ATOM 613 C C . ARG A 1 78 ? -10.812 13.641 -1.245 1 91.06 78 ARG A C 1
ATOM 615 O O . ARG A 1 78 ? -11.094 14.703 -1.797 1 91.06 78 ARG A O 1
ATOM 622 N N . VAL A 1 79 ? -9.844 12.82 -1.627 1 90.5 79 VAL A N 1
ATOM 623 C CA . VAL A 1 79 ? -9.156 13.102 -2.883 1 90.5 79 VAL A CA 1
ATOM 624 C C . VAL A 1 79 ? -10.109 12.883 -4.055 1 90.5 79 VAL A C 1
ATOM 626 O O . VAL A 1 79 ? -10.883 11.922 -4.062 1 90.5 79 VAL A O 1
ATOM 629 N N . GLU A 1 80 ? -10.133 13.875 -4.887 1 81.75 80 GLU A N 1
ATOM 630 C CA . GLU A 1 80 ? -10.984 13.781 -6.07 1 81.75 80 GLU A CA 1
ATOM 631 C C . GLU A 1 80 ? -10.625 12.555 -6.914 1 81.75 80 GLU A C 1
ATOM 633 O O . GLU A 1 80 ? -9.445 12.203 -7.027 1 81.75 80 GLU A O 1
ATOM 638 N N . GLY A 1 81 ? -11.625 11.852 -7.453 1 73.44 81 GLY A N 1
ATOM 639 C CA . GLY A 1 81 ? -11.492 10.648 -8.266 1 73.44 81 GLY A CA 1
ATOM 640 C C . GLY A 1 81 ? -12.352 9.5 -7.773 1 73.44 81 GLY A C 1
ATOM 641 O O . GLY A 1 81 ? -12.336 9.172 -6.586 1 73.44 81 GLY A O 1
ATOM 642 N N . GLY A 1 82 ? -13.469 9.164 -8.219 1 68.38 82 GLY A N 1
ATOM 643 C CA . GLY A 1 82 ? -14.586 8.312 -7.855 1 68.38 82 GLY A CA 1
ATOM 644 C C . GLY A 1 82 ? -14.156 6.957 -7.328 1 68.38 82 GLY A C 1
ATOM 645 O O . GLY A 1 82 ? -14.812 6.383 -6.457 1 68.38 82 GLY A O 1
ATOM 646 N N . GLY A 1 83 ? -12.992 6.527 -7.457 1 83.56 83 GLY A N 1
ATOM 647 C CA . GLY A 1 83 ? -12.719 5.137 -7.129 1 83.56 83 GLY A CA 1
ATOM 648 C C . GLY A 1 83 ? -12.008 4.961 -5.805 1 83.56 83 GLY A C 1
ATOM 649 O O . GLY A 1 83 ? -12.094 3.9 -5.184 1 83.56 83 GLY A O 1
ATOM 650 N N . VAL A 1 84 ? -11.555 6.004 -5.188 1 85.94 84 VAL A N 1
ATOM 651 C CA . VAL A 1 84 ? -10.758 5.879 -3.971 1 85.94 84 VAL A CA 1
ATOM 652 C C . VAL A 1 84 ? -11.68 5.68 -2.768 1 85.94 84 VAL A C 1
ATOM 654 O O . VAL A 1 84 ? -11.438 4.812 -1.927 1 85.94 84 VAL A O 1
ATOM 657 N N . ARG A 1 85 ? -12.734 6.453 -2.65 1 86.75 85 ARG A N 1
ATOM 658 C CA . ARG A 1 85 ? -13.672 6.367 -1.537 1 86.75 85 ARG A CA 1
ATOM 659 C C . ARG A 1 85 ? -14.336 4.992 -1.489 1 86.75 85 ARG A C 1
ATOM 661 O O . ARG A 1 85 ? -14.531 4.43 -0.411 1 86.75 85 ARG A O 1
ATOM 668 N N . ASP A 1 86 ? -14.656 4.445 -2.656 1 87.44 86 ASP A N 1
ATOM 669 C CA . ASP A 1 86 ? -15.273 3.121 -2.717 1 87.44 86 ASP A CA 1
ATOM 670 C C . ASP A 1 86 ? -14.336 2.055 -2.148 1 87.44 86 ASP A C 1
ATOM 672 O O . ASP A 1 86 ? -14.773 1.171 -1.408 1 87.44 86 ASP A O 1
ATOM 676 N N . VAL A 1 87 ? -13.102 2.184 -2.469 1 90.31 87 VAL A N 1
ATOM 677 C CA . VAL A 1 87 ? -12.109 1.224 -1.988 1 90.31 87 VAL A CA 1
ATOM 678 C C . VAL A 1 87 ? -11.945 1.361 -0.476 1 90.31 87 VAL A C 1
ATOM 680 O O . VAL A 1 87 ? -11.891 0.36 0.241 1 90.31 87 VAL A O 1
ATOM 683 N N . ILE A 1 88 ? -11.938 2.539 -0.008 1 92.38 88 ILE A N 1
ATOM 684 C CA . ILE A 1 88 ? -11.773 2.801 1.419 1 92.38 88 ILE A CA 1
ATOM 685 C C . ILE A 1 88 ? -12.969 2.24 2.184 1 92.38 88 ILE A C 1
ATOM 687 O O . ILE A 1 88 ? -12.805 1.554 3.195 1 92.38 88 ILE A O 1
ATOM 691 N N . ASP A 1 89 ? -14.117 2.523 1.678 1 89.56 89 ASP A N 1
ATOM 692 C CA . ASP A 1 89 ? -15.328 2.02 2.324 1 89.56 89 ASP A CA 1
ATOM 693 C C . ASP A 1 89 ? -15.344 0.493 2.346 1 89.56 89 ASP A C 1
ATOM 695 O O . ASP A 1 89 ? -15.797 -0.115 3.316 1 89.56 89 ASP A O 1
ATOM 699 N N . PHE A 1 90 ? -14.891 -0.048 1.331 1 90.94 90 PHE A N 1
ATOM 700 C CA . PHE A 1 90 ? -14.828 -1.501 1.232 1 90.94 90 PHE A CA 1
ATOM 701 C C . PHE A 1 90 ? -13.883 -2.078 2.277 1 90.94 90 PHE A C 1
ATOM 703 O O . PHE A 1 90 ? -14.25 -2.99 3.02 1 90.94 90 PHE A O 1
ATOM 710 N N . VAL A 1 91 ? -12.633 -1.519 2.412 1 91.38 91 VAL A N 1
ATOM 711 C CA . VAL A 1 91 ? -11.625 -2.117 3.283 1 91.38 91 VAL A CA 1
ATOM 712 C C . VAL A 1 91 ? -11.977 -1.835 4.742 1 91.38 91 VAL A C 1
ATOM 714 O O . VAL A 1 91 ? -11.586 -2.594 5.637 1 91.38 91 VAL A O 1
ATOM 717 N N . ARG A 1 92 ? -12.68 -0.831 5.02 1 91.19 92 ARG A N 1
ATOM 718 C CA . ARG A 1 92 ? -13.109 -0.486 6.371 1 91.19 92 ARG A CA 1
ATOM 719 C C . ARG A 1 92 ? -13.992 -1.58 6.961 1 91.19 92 ARG A C 1
ATOM 721 O O . ARG A 1 92 ? -14.172 -1.65 8.18 1 91.19 92 ARG A O 1
ATOM 728 N N . ASN A 1 93 ? -14.492 -2.365 6.09 1 86 93 ASN A N 1
ATOM 729 C CA . ASN A 1 93 ? -15.375 -3.43 6.547 1 86 93 ASN A CA 1
ATOM 730 C C . ASN A 1 93 ? -14.594 -4.582 7.172 1 86 93 ASN A C 1
ATOM 732 O O . ASN A 1 93 ? -15.18 -5.461 7.809 1 86 93 ASN A O 1
ATOM 736 N N . PHE A 1 94 ? -13.359 -4.469 7.09 1 88.44 94 PHE A N 1
ATOM 737 C CA . PHE A 1 94 ? -12.547 -5.555 7.621 1 88.44 94 PHE A CA 1
ATOM 738 C C . PHE A 1 94 ? -12.031 -5.215 9.016 1 88.44 94 PHE A C 1
ATOM 740 O O . PHE A 1 94 ? -11.5 -4.125 9.234 1 88.44 94 PHE A O 1
ATOM 747 N N . GLU A 1 95 ? -12.203 -6.133 9.914 1 83.25 95 GLU A N 1
ATOM 748 C CA . GLU A 1 95 ? -11.867 -5.906 11.312 1 83.25 95 GLU A CA 1
ATOM 749 C C . GLU A 1 95 ? -10.375 -5.672 11.5 1 83.25 95 GLU A C 1
ATOM 751 O O . GLU A 1 95 ? -9.969 -4.805 12.273 1 83.25 95 GLU A O 1
ATOM 756 N N . ASP A 1 96 ? -9.539 -6.328 10.75 1 90.88 96 ASP A N 1
ATOM 757 C CA . ASP A 1 96 ? -8.102 -6.27 10.977 1 90.88 96 ASP A CA 1
ATOM 758 C C . ASP A 1 96 ? -7.461 -5.145 10.164 1 90.88 96 ASP A C 1
ATOM 760 O O . ASP A 1 96 ? -6.277 -4.844 10.328 1 90.88 96 ASP A O 1
ATOM 764 N N . TYR A 1 97 ? -8.273 -4.48 9.391 1 94.19 97 TYR A N 1
ATOM 765 C CA . TYR A 1 97 ? -7.75 -3.426 8.531 1 94.19 97 TYR A CA 1
ATOM 766 C C . TYR A 1 97 ? -7.219 -2.262 9.359 1 94.19 97 TYR A C 1
ATOM 768 O O . TYR A 1 97 ? -6.141 -1.732 9.07 1 94.19 97 TYR A O 1
ATOM 776 N N . GLY A 1 98 ? -8.016 -1.865 10.383 1 95.38 98 GLY A N 1
ATOM 777 C CA . GLY A 1 98 ? -7.598 -0.772 11.242 1 95.38 98 GLY A CA 1
ATOM 778 C C . GLY A 1 98 ? -6.234 -1 11.875 1 95.38 98 GLY A C 1
ATOM 779 O O . GLY A 1 98 ? -5.398 -0.094 11.898 1 95.38 98 GLY A O 1
ATOM 780 N N . ARG A 1 99 ? -6.047 -2.188 12.336 1 94.38 99 ARG A N 1
ATOM 781 C CA . ARG A 1 99 ? -4.766 -2.529 12.953 1 94.38 99 ARG A CA 1
ATOM 782 C C . ARG A 1 99 ? -3.635 -2.459 11.938 1 94.38 99 ARG A C 1
ATOM 784 O O . ARG A 1 99 ? -2.559 -1.936 12.227 1 94.38 99 ARG A O 1
ATOM 791 N N . LEU A 1 100 ? -3.861 -2.984 10.75 1 94.69 100 LEU A N 1
ATOM 792 C CA . LEU A 1 100 ? -2.855 -2.949 9.695 1 94.69 100 LEU A CA 1
ATOM 793 C C . LEU A 1 100 ? -2.543 -1.512 9.289 1 94.69 100 LEU A C 1
ATOM 795 O O . LEU A 1 100 ? -1.375 -1.147 9.133 1 94.69 100 LEU A O 1
ATOM 799 N N . ARG A 1 101 ? -3.564 -0.747 9.18 1 96.69 101 ARG A N 1
ATOM 800 C CA . ARG A 1 101 ? -3.418 0.66 8.82 1 96.69 101 ARG A CA 1
ATOM 801 C C . ARG A 1 101 ? -2.557 1.398 9.844 1 96.69 101 ARG A C 1
ATOM 803 O O . ARG A 1 101 ? -1.595 2.076 9.477 1 96.69 101 ARG A O 1
ATOM 810 N N . GLU A 1 102 ? -2.893 1.178 11.148 1 97.44 102 GLU A N 1
ATOM 811 C CA . GLU A 1 102 ? -2.182 1.905 12.195 1 97.44 102 GLU A CA 1
ATOM 812 C C . GLU A 1 102 ? -0.756 1.388 12.359 1 97.44 102 GLU A C 1
ATOM 814 O O . GLU A 1 102 ? 0.164 2.162 12.633 1 97.44 102 GLU A O 1
ATOM 819 N N . THR A 1 103 ? -0.559 0.14 12.203 1 94.88 103 THR A N 1
ATOM 820 C CA . THR A 1 103 ? 0.788 -0.42 12.242 1 94.88 103 THR A CA 1
ATOM 821 C C . THR A 1 103 ? 1.631 0.122 11.094 1 94.88 103 THR A C 1
ATOM 823 O O . THR A 1 103 ? 2.795 0.48 11.281 1 94.88 103 THR A O 1
ATOM 826 N N . GLY A 1 104 ? 1.022 0.162 9.906 1 95.81 104 GLY A N 1
ATOM 827 C CA . GLY A 1 104 ? 1.709 0.743 8.758 1 95.81 104 GLY A CA 1
ATOM 828 C C . GLY A 1 104 ? 2.061 2.205 8.953 1 95.81 104 GLY A C 1
ATOM 829 O O . GLY A 1 104 ? 3.158 2.639 8.602 1 95.81 104 GLY A O 1
ATOM 830 N N . TYR A 1 105 ? 1.153 2.91 9.523 1 97.19 105 TYR A N 1
ATOM 831 C CA . TYR A 1 105 ? 1.405 4.32 9.789 1 97.19 105 TYR A CA 1
ATOM 832 C C . TYR A 1 105 ? 2.578 4.492 10.742 1 97.19 105 TYR A C 1
ATOM 834 O O . TYR A 1 105 ? 3.471 5.309 10.5 1 97.19 105 TYR A O 1
ATOM 842 N N . ARG A 1 106 ? 2.564 3.754 11.781 1 95.56 106 ARG A N 1
ATOM 843 C CA . ARG A 1 106 ? 3.615 3.879 12.781 1 95.56 106 ARG A CA 1
ATOM 844 C C . ARG A 1 106 ? 4.977 3.5 12.203 1 95.56 106 ARG A C 1
ATOM 846 O O . ARG A 1 106 ? 5.988 4.129 12.523 1 95.56 106 ARG A O 1
ATOM 853 N N . TRP A 1 107 ? 4.953 2.518 11.375 1 94.06 107 TRP A N 1
ATOM 854 C CA . TRP A 1 107 ? 6.195 2.111 10.727 1 94.06 107 TRP A CA 1
ATOM 855 C C . TRP A 1 107 ? 6.742 3.232 9.852 1 94.06 107 TRP A C 1
ATOM 857 O O . TRP A 1 107 ? 7.938 3.529 9.883 1 94.06 107 TRP A O 1
ATOM 867 N N . VAL A 1 108 ? 5.898 3.883 9.086 1 95.06 108 VAL A N 1
ATOM 868 C CA . VAL A 1 108 ? 6.293 5.004 8.242 1 95.06 108 VAL A CA 1
ATOM 869 C C . VAL A 1 108 ? 6.75 6.172 9.109 1 95.06 108 VAL A C 1
ATOM 871 O O . VAL A 1 108 ? 7.797 6.773 8.852 1 95.06 108 VAL A O 1
ATOM 874 N N . ALA A 1 109 ? 5.953 6.438 10.094 1 95.5 109 ALA A N 1
ATOM 875 C CA . ALA A 1 109 ? 6.25 7.559 10.984 1 95.5 109 ALA A CA 1
ATOM 876 C C . ALA A 1 109 ? 7.594 7.371 11.68 1 95.5 109 ALA A C 1
ATOM 878 O O . ALA A 1 109 ? 8.352 8.328 11.836 1 95.5 109 ALA A O 1
ATOM 879 N N . ASP A 1 110 ? 7.883 6.195 12.047 1 92.94 110 ASP A N 1
ATOM 880 C CA . ASP A 1 110 ? 9.109 5.895 12.781 1 92.94 110 ASP A CA 1
ATOM 881 C C . ASP A 1 110 ? 10.328 5.93 11.859 1 92.94 110 ASP A C 1
ATOM 883 O O . ASP A 1 110 ? 11.461 5.93 12.336 1 92.94 110 ASP A O 1
ATOM 887 N N . ASN A 1 111 ? 10.102 5.957 10.562 1 92.81 111 ASN A N 1
ATOM 888 C CA . ASN A 1 111 ? 11.195 5.949 9.602 1 92.81 111 ASN A CA 1
ATOM 889 C C . ASN A 1 111 ? 11.086 7.105 8.609 1 92.81 111 ASN A C 1
ATOM 891 O O . ASN A 1 111 ? 11.469 6.969 7.449 1 92.81 111 ASN A O 1
ATOM 895 N N . ARG A 1 112 ? 10.5 8.25 9.055 1 92.19 112 ARG A N 1
ATOM 896 C CA . ARG A 1 112 ? 10.188 9.375 8.18 1 92.19 112 ARG A CA 1
ATOM 897 C C . ARG A 1 112 ? 11.445 9.961 7.559 1 92.19 112 ARG A C 1
ATOM 899 O O . ARG A 1 112 ? 11.43 10.398 6.406 1 92.19 112 ARG A O 1
ATOM 906 N N . ASP A 1 113 ? 12.555 9.891 8.344 1 90.12 113 ASP A N 1
ATOM 907 C CA . ASP A 1 113 ? 13.805 10.398 7.805 1 90.12 113 ASP A CA 1
ATOM 908 C C . ASP A 1 113 ? 14.273 9.57 6.605 1 90.12 113 ASP A C 1
ATOM 910 O O . ASP A 1 113 ? 14.797 10.117 5.633 1 90.12 113 ASP A O 1
ATOM 914 N N . LEU A 1 114 ? 14.078 8.289 6.707 1 88.44 114 LEU A N 1
ATOM 915 C CA . LEU A 1 114 ? 14.469 7.398 5.621 1 88.44 114 LEU A CA 1
ATOM 916 C C . LEU A 1 114 ? 13.57 7.598 4.406 1 88.44 114 LEU A C 1
ATOM 918 O O . LEU A 1 114 ? 14.055 7.637 3.271 1 88.44 114 LEU A O 1
ATOM 922 N N . TRP A 1 115 ? 12.281 7.785 4.633 1 91.81 115 TRP A N 1
ATOM 923 C CA . TRP A 1 115 ? 11.344 8.039 3.543 1 91.81 115 TRP A CA 1
ATOM 924 C C . TRP A 1 115 ? 11.656 9.375 2.865 1 91.81 115 TRP A C 1
ATOM 926 O O . TRP A 1 115 ? 11.469 9.516 1.654 1 91.81 115 TRP A O 1
ATOM 936 N N . GLY A 1 116 ? 12.094 10.273 3.684 1 92.94 116 GLY A N 1
ATOM 937 C CA . GLY A 1 116 ? 12.477 11.57 3.156 1 92.94 116 GLY A CA 1
ATOM 938 C C . GLY A 1 116 ? 13.586 11.492 2.125 1 92.94 116 GLY A C 1
ATOM 939 O O . GLY A 1 116 ? 13.695 12.359 1.254 1 92.94 116 GLY A O 1
ATOM 940 N N . ARG A 1 117 ? 14.398 10.438 2.18 1 88.62 117 ARG A N 1
ATOM 941 C CA . ARG A 1 117 ? 15.477 10.25 1.211 1 88.62 117 ARG A CA 1
ATOM 942 C C . ARG A 1 117 ? 14.922 9.828 -0.146 1 88.62 117 ARG A C 1
ATOM 944 O O . ARG A 1 117 ? 15.555 10.055 -1.178 1 88.62 117 ARG A O 1
ATOM 951 N N . LEU A 1 118 ? 13.781 9.227 -0.14 1 86.94 118 LEU A N 1
ATOM 952 C CA . LEU A 1 118 ? 13.156 8.773 -1.379 1 86.94 118 LEU A CA 1
ATOM 953 C C . LEU A 1 118 ? 12.312 9.875 -1.998 1 86.94 118 LEU A C 1
ATOM 955 O O . LEU A 1 118 ? 12.438 10.172 -3.189 1 86.94 118 LEU A O 1
ATOM 959 N N . VAL A 1 119 ? 11.477 10.453 -1.207 1 89.81 119 VAL A N 1
ATOM 960 C CA . VAL A 1 119 ? 10.602 11.523 -1.671 1 89.81 119 VAL A CA 1
ATOM 961 C C . VAL A 1 119 ? 10.461 12.586 -0.582 1 89.81 119 VAL A C 1
ATOM 963 O O . VAL A 1 119 ? 10.227 12.258 0.584 1 89.81 119 VAL A O 1
ATOM 966 N N . SER A 1 120 ? 10.68 13.766 -0.972 1 93.19 120 SER A N 1
ATOM 967 C CA . SER A 1 120 ? 10.625 14.852 0 1 93.19 120 SER A CA 1
ATOM 968 C C . SER A 1 120 ? 10.398 16.188 -0.685 1 93.19 120 SER A C 1
ATOM 970 O O . SER A 1 120 ? 10.586 16.312 -1.896 1 93.19 120 SER A O 1
ATOM 972 N N . LYS A 1 121 ? 9.867 17.125 0.127 1 94 121 LYS A N 1
ATOM 973 C CA . LYS A 1 121 ? 9.812 18.562 -0.171 1 94 121 LYS A CA 1
ATOM 974 C C . LYS A 1 121 ? 10.367 19.375 0.991 1 94 121 LYS A C 1
ATOM 976 O O . LYS A 1 121 ? 10.336 18.938 2.141 1 94 121 LYS A O 1
ATOM 981 N N . THR A 1 122 ? 10.859 20.5 0.668 1 92.31 122 THR A N 1
ATOM 982 C CA . THR A 1 122 ? 11.383 21.344 1.731 1 92.31 122 THR A CA 1
ATOM 983 C C . THR A 1 122 ? 10.273 21.734 2.705 1 92.31 122 THR A C 1
ATOM 985 O O . THR A 1 122 ? 9.297 22.375 2.318 1 92.31 122 THR A O 1
ATOM 988 N N . PRO A 1 123 ? 10.508 21.344 3.891 1 93.62 123 PRO A N 1
ATOM 989 C CA . PRO A 1 123 ? 9.461 21.641 4.867 1 93.62 123 PRO A CA 1
ATOM 990 C C . PRO A 1 123 ? 9.281 23.141 5.109 1 93.62 123 PRO A C 1
ATOM 992 O O . PRO A 1 123 ? 10.273 23.875 5.184 1 93.62 123 PRO A O 1
ATOM 995 N N . PRO A 1 124 ? 8.047 23.609 5.188 1 90.25 124 PRO A N 1
ATOM 996 C CA . PRO A 1 124 ? 7.797 25.047 5.391 1 90.25 124 PRO A CA 1
ATOM 997 C C . PRO A 1 124 ? 8.492 25.594 6.629 1 90.25 124 PRO A C 1
ATOM 999 O O . PRO A 1 124 ? 8.992 26.719 6.613 1 90.25 124 PRO A O 1
ATOM 1002 N N . ALA A 1 125 ? 8.531 24.844 7.691 1 87.56 125 ALA A N 1
ATOM 1003 C CA . ALA A 1 125 ? 9.156 25.312 8.93 1 87.56 125 ALA A CA 1
ATOM 1004 C C . ALA A 1 125 ? 10.648 25.562 8.719 1 87.56 125 ALA A C 1
ATOM 1006 O O . ALA A 1 125 ? 11.234 26.422 9.383 1 87.56 125 ALA A O 1
ATOM 1007 N N . ARG A 1 126 ? 11.211 24.859 7.832 1 84.94 126 ARG A N 1
ATOM 1008 C CA . ARG A 1 126 ? 12.641 25 7.566 1 84.94 126 ARG A CA 1
ATOM 1009 C C . ARG A 1 126 ? 12.906 26.125 6.559 1 84.94 126 ARG A C 1
ATOM 1011 O O . ARG A 1 126 ? 14.008 26.656 6.5 1 84.94 126 ARG A O 1
ATOM 1018 N N . ARG A 1 127 ? 12.016 26.391 5.758 1 83.75 127 ARG A N 1
ATOM 1019 C CA . ARG A 1 127 ? 12.133 27.5 4.82 1 83.75 127 ARG A CA 1
ATOM 1020 C C . ARG A 1 127 ? 12.18 28.828 5.559 1 83.75 127 ARG A C 1
ATOM 1022 O O . ARG A 1 127 ? 12.938 29.719 5.18 1 83.75 127 ARG A O 1
ATOM 1029 N N . GLU A 1 128 ? 11.383 28.922 6.559 1 79.12 128 GLU A N 1
ATOM 1030 C CA . GLU A 1 128 ? 11.266 30.141 7.352 1 79.12 128 GLU A CA 1
ATOM 1031 C C . GLU A 1 128 ? 12.5 30.344 8.227 1 79.12 128 GLU A C 1
ATOM 1033 O O . GLU A 1 128 ? 12.977 31.469 8.391 1 79.12 128 GLU A O 1
ATOM 1038 N N . SER A 1 129 ? 12.984 29.312 8.695 1 77.69 129 SER A N 1
ATOM 1039 C CA . SER A 1 129 ? 14.18 29.422 9.531 1 77.69 129 SER A CA 1
ATOM 1040 C C . SER A 1 129 ? 15.391 29.844 8.719 1 77.69 129 SER A C 1
ATOM 1042 O O . SER A 1 129 ? 16.25 30.594 9.195 1 77.69 129 SER A O 1
ATOM 1044 N N . GLU A 1 130 ? 15.477 29.453 7.547 1 77.75 130 GLU A N 1
ATOM 1045 C CA . GLU A 1 130 ? 16.578 29.812 6.656 1 77.75 130 GLU A CA 1
ATOM 1046 C C . GLU A 1 130 ? 16.453 31.266 6.203 1 77.75 130 GLU A C 1
ATOM 1048 O O . GLU A 1 130 ? 17.453 31.969 6.066 1 77.75 130 GLU A O 1
ATOM 1053 N N . SER A 1 131 ? 15.289 31.688 5.969 1 78.62 131 SER A N 1
ATOM 1054 C CA . SER A 1 131 ? 15.07 33.062 5.551 1 78.62 131 SER A CA 1
ATOM 1055 C C . SER A 1 131 ? 15.391 34.062 6.676 1 78.62 131 SER A C 1
ATOM 1057 O O . SER A 1 131 ? 15.969 35.125 6.438 1 78.62 131 SER A O 1
ATOM 1059 N N . GLU A 1 132 ? 15.016 33.688 7.824 1 76.5 132 GLU A N 1
ATOM 1060 C CA . GLU A 1 132 ? 15.305 34.562 8.969 1 76.5 132 GLU A CA 1
ATOM 1061 C C . GLU A 1 132 ? 16.797 34.625 9.242 1 76.5 132 GLU A C 1
ATOM 1063 O O . GLU A 1 132 ? 17.312 35.688 9.633 1 76.5 132 GLU A O 1
ATOM 1068 N N . SER A 1 133 ? 17.453 33.531 9.047 1 78.38 133 SER A N 1
ATOM 1069 C CA . SER A 1 133 ? 18.891 33.5 9.258 1 78.38 133 SER A CA 1
ATOM 1070 C C . SER A 1 133 ? 19.625 34.344 8.211 1 78.38 133 SER A C 1
ATOM 1072 O O . SER A 1 133 ? 20.625 35 8.523 1 78.38 133 SER A O 1
ATOM 1074 N N . ASN A 1 134 ? 19.141 34.375 7.062 1 76.25 134 ASN A N 1
ATOM 1075 C CA . ASN A 1 134 ? 19.734 35.156 5.992 1 76.25 134 ASN A CA 1
ATOM 1076 C C . ASN A 1 134 ? 19.484 36.656 6.18 1 76.25 134 ASN A C 1
ATOM 1078 O O . ASN A 1 134 ? 20.297 37.469 5.801 1 76.25 134 ASN A O 1
ATOM 1082 N N . ASP A 1 135 ? 18.359 36.969 6.715 1 73.5 135 ASP A N 1
ATOM 1083 C CA . ASP A 1 135 ? 18.031 38.375 6.961 1 73.5 135 ASP A CA 1
ATOM 1084 C C . ASP A 1 135 ? 18.859 38.938 8.117 1 73.5 135 ASP A C 1
ATOM 1086 O O . ASP A 1 135 ? 19.109 40.156 8.172 1 73.5 135 ASP A O 1
ATOM 1090 N N . GLU A 1 136 ? 19.141 38.125 9.016 1 71.56 136 GLU A N 1
ATOM 1091 C CA . GLU A 1 136 ? 19.922 38.594 10.156 1 71.56 136 GLU A CA 1
ATOM 1092 C C . GLU A 1 136 ? 21.406 38.719 9.797 1 71.56 136 GLU A C 1
ATOM 1094 O O . GLU A 1 136 ? 22.188 39.25 10.562 1 71.56 136 GLU A O 1
ATOM 1099 N N . ARG A 1 137 ? 21.828 38.281 8.688 1 59.44 137 ARG A N 1
ATOM 1100 C CA . ARG A 1 137 ? 23.219 38.5 8.289 1 59.44 137 ARG A CA 1
ATOM 1101 C C . ARG A 1 137 ? 23.344 39.781 7.441 1 59.44 137 ARG A C 1
ATOM 1103 O O . ARG A 1 137 ? 22.5 40.031 6.586 1 59.44 137 ARG A O 1
ATOM 1110 N N . MET B 1 1 ? 30.391 -18.906 -20.297 1 24.12 1 MET B N 1
ATOM 1111 C CA . MET B 1 1 ? 29.062 -19.547 -20.25 1 24.12 1 MET B CA 1
ATOM 1112 C C . MET B 1 1 ? 28.016 -18.562 -19.75 1 24.12 1 MET B C 1
ATOM 1114 O O . MET B 1 1 ? 28.172 -17.953 -18.688 1 24.12 1 MET B O 1
ATOM 1118 N N . ALA B 1 2 ? 27.391 -17.656 -20.469 1 39.31 2 ALA B N 1
ATOM 1119 C CA . ALA B 1 2 ? 26.297 -16.766 -20.062 1 39.31 2 ALA B CA 1
ATOM 1120 C C . ALA B 1 2 ? 25.5 -17.391 -18.922 1 39.31 2 ALA B C 1
ATOM 1122 O O . ALA B 1 2 ? 25.188 -18.594 -18.938 1 39.31 2 ALA B O 1
ATOM 1123 N N . GLU B 1 3 ? 25.719 -17.172 -17.656 1 40.66 3 GLU B N 1
ATOM 1124 C CA . GLU B 1 3 ? 25.031 -17.719 -16.484 1 40.66 3 GLU B CA 1
ATOM 1125 C C . GLU B 1 3 ? 23.594 -18.078 -16.812 1 40.66 3 GLU B C 1
ATOM 1127 O O . GLU B 1 3 ? 22.875 -17.266 -17.406 1 40.66 3 GLU B O 1
ATOM 1132 N N . SER B 1 4 ? 23.156 -19.141 -17.234 1 44.31 4 SER B N 1
ATOM 1133 C CA . SER B 1 4 ? 21.859 -19.703 -17.594 1 44.31 4 SER B CA 1
ATOM 1134 C C . SER B 1 4 ? 20.75 -19.188 -16.688 1 44.31 4 SER B C 1
ATOM 1136 O O . SER B 1 4 ? 20.656 -19.594 -15.523 1 44.31 4 SER B O 1
ATOM 1138 N N . ASP B 1 5 ? 20.609 -17.906 -16.391 1 52.09 5 ASP B N 1
ATOM 1139 C CA . ASP B 1 5 ? 19.688 -17.234 -15.477 1 52.09 5 ASP B CA 1
ATOM 1140 C C . ASP B 1 5 ? 18.281 -17.828 -15.562 1 52.09 5 ASP B C 1
ATOM 1142 O O . ASP B 1 5 ? 17.594 -17.672 -16.578 1 52.09 5 ASP B O 1
ATOM 1146 N N . ALA B 1 6 ? 18.078 -19.172 -15.055 1 64.81 6 ALA B N 1
ATOM 1147 C CA . ALA B 1 6 ? 16.844 -19.953 -15.102 1 64.81 6 ALA B CA 1
ATOM 1148 C C . ALA B 1 6 ? 15.633 -19.062 -14.836 1 64.81 6 ALA B C 1
ATOM 1150 O O . ALA B 1 6 ? 15.711 -18.125 -14.039 1 64.81 6 ALA B O 1
ATOM 1151 N N . GLU B 1 7 ? 14.656 -19.109 -15.664 1 88.75 7 GLU B N 1
ATOM 1152 C CA . GLU B 1 7 ? 13.391 -18.375 -15.625 1 88.75 7 GLU B CA 1
ATOM 1153 C C . GLU B 1 7 ? 12.664 -18.609 -14.305 1 88.75 7 GLU B C 1
ATOM 1155 O O . GLU B 1 7 ? 12.5 -19.75 -13.875 1 88.75 7 GLU B O 1
ATOM 1160 N N . ALA B 1 8 ? 12.453 -17.641 -13.531 1 96 8 ALA B N 1
ATOM 1161 C CA . ALA B 1 8 ? 11.68 -17.734 -12.289 1 96 8 ALA B CA 1
ATOM 1162 C C . ALA B 1 8 ? 10.242 -18.156 -12.57 1 96 8 ALA B C 1
ATOM 1164 O O . ALA B 1 8 ? 9.711 -17.906 -13.648 1 96 8 ALA B O 1
ATOM 1165 N N . THR B 1 9 ? 9.664 -18.953 -11.633 1 98.19 9 THR B N 1
ATOM 1166 C CA . THR B 1 9 ? 8.297 -19.422 -11.797 1 98.19 9 THR B CA 1
ATOM 1167 C C . THR B 1 9 ? 7.422 -18.938 -10.648 1 98.19 9 THR B C 1
ATOM 1169 O O . THR B 1 9 ? 7.711 -19.219 -9.477 1 98.19 9 THR B O 1
ATOM 1172 N N . LEU B 1 10 ? 6.391 -18.188 -10.938 1 98.56 10 LEU B N 1
ATOM 1173 C CA . LEU B 1 10 ? 5.387 -17.797 -9.953 1 98.56 10 LEU B CA 1
ATOM 1174 C C . LEU B 1 10 ? 4.27 -18.844 -9.883 1 98.56 10 LEU B C 1
ATOM 1176 O O . LEU B 1 10 ? 3.615 -19.125 -10.891 1 98.56 10 LEU B O 1
ATOM 1180 N N . VAL B 1 11 ? 4.102 -19.453 -8.766 1 98.81 11 VAL B N 1
ATOM 1181 C CA . VAL B 1 11 ? 3.062 -20.438 -8.5 1 98.81 11 VAL B CA 1
ATOM 1182 C C . VAL B 1 11 ? 1.954 -19.812 -7.66 1 98.81 11 VAL B C 1
ATOM 1184 O O . VAL B 1 11 ? 2.227 -19.188 -6.633 1 98.81 11 VAL B O 1
ATOM 1187 N N . TYR B 1 12 ? 0.705 -19.969 -8.008 1 98.56 12 TYR B N 1
ATOM 1188 C CA . TYR B 1 12 ? -0.374 -19.25 -7.348 1 98.56 12 TYR B CA 1
ATOM 1189 C C . TYR B 1 12 ? -1.662 -20.062 -7.352 1 98.56 12 TYR B C 1
ATOM 1191 O O . TYR B 1 12 ? -1.741 -21.109 -8 1 98.56 12 TYR B O 1
ATOM 1199 N N . ASP B 1 13 ? -2.607 -19.625 -6.551 1 97.94 13 ASP B N 1
ATOM 1200 C CA . ASP B 1 13 ? -3.93 -20.234 -6.504 1 97.94 13 ASP B CA 1
ATOM 1201 C C . ASP B 1 13 ? -4.777 -19.812 -7.703 1 97.94 13 ASP B C 1
ATOM 1203 O O . ASP B 1 13 ? -5.391 -18.75 -7.688 1 97.94 13 ASP B O 1
ATOM 1207 N N . ASP B 1 14 ? -4.918 -20.672 -8.719 1 97.62 14 ASP B N 1
ATOM 1208 C CA . ASP B 1 14 ? -5.613 -20.344 -9.961 1 97.62 14 ASP B CA 1
ATOM 1209 C C . ASP B 1 14 ? -7.105 -20.641 -9.852 1 97.62 14 ASP B C 1
ATOM 1211 O O . ASP B 1 14 ? -7.809 -20.688 -10.859 1 97.62 14 ASP B O 1
ATOM 1215 N N . ASP B 1 15 ? -7.605 -20.906 -8.648 1 95.88 15 ASP B N 1
ATOM 1216 C CA . ASP B 1 15 ? -9.039 -20.953 -8.383 1 95.88 15 ASP B CA 1
ATOM 1217 C C . ASP B 1 15 ? -9.523 -19.656 -7.734 1 95.88 15 ASP B C 1
ATOM 1219 O O . ASP B 1 15 ? -10.703 -19.547 -7.379 1 95.88 15 ASP B O 1
ATOM 1223 N N . CYS B 1 16 ? -8.703 -18.781 -7.523 1 96.88 16 CYS B N 1
ATOM 1224 C CA . CYS B 1 16 ? -8.961 -17.469 -6.941 1 96.88 16 CYS B CA 1
ATOM 1225 C C . CYS B 1 16 ? -8.922 -16.391 -8.008 1 96.88 16 CYS B C 1
ATOM 1227 O O . CYS B 1 16 ? -7.891 -16.188 -8.648 1 96.88 16 CYS B O 1
ATOM 1229 N N . GLY B 1 17 ? -10.023 -15.648 -8.148 1 96.69 17 GLY B N 1
ATOM 1230 C CA . GLY B 1 17 ? -10.102 -14.625 -9.172 1 96.69 17 GLY B CA 1
ATOM 1231 C C . GLY B 1 17 ? -9.18 -13.445 -8.914 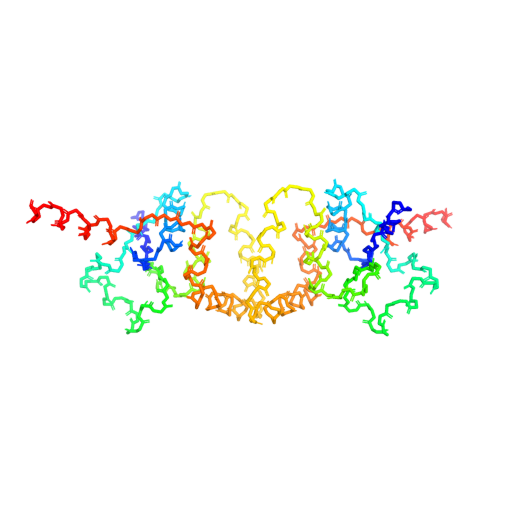1 96.69 17 GLY B C 1
ATOM 1232 O O . GLY B 1 17 ? -8.609 -12.883 -9.852 1 96.69 17 GLY B O 1
ATOM 1233 N N . PHE B 1 18 ? -9.109 -13.086 -7.664 1 97 18 PHE B N 1
ATOM 123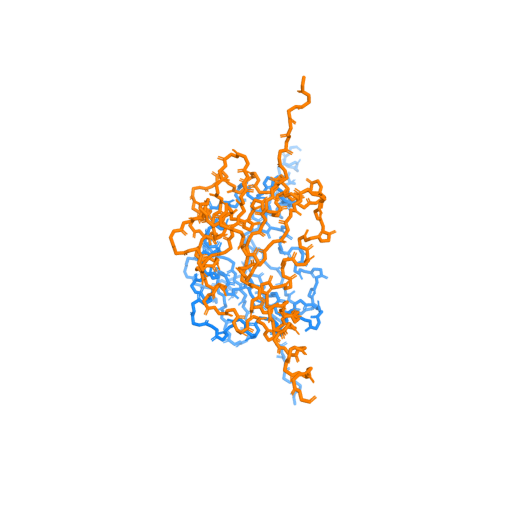4 C CA . PHE B 1 18 ? -8.195 -12.008 -7.297 1 97 18 PHE B CA 1
ATOM 1235 C C . PHE B 1 18 ? -6.75 -12.414 -7.555 1 97 18 PHE B C 1
ATOM 1237 O O . PHE B 1 18 ? -5.961 -11.617 -8.055 1 97 18 PHE B O 1
ATOM 1244 N N . CYS B 1 19 ? -6.383 -13.586 -7.199 1 98.25 19 CYS B N 1
ATOM 1245 C CA . CYS B 1 19 ? -5.047 -14.117 -7.441 1 98.25 19 CYS B CA 1
ATOM 1246 C C . CYS B 1 19 ? -4.738 -14.156 -8.93 1 98.25 19 CYS B C 1
ATOM 1248 O O . CYS B 1 19 ? -3.629 -13.82 -9.352 1 98.25 19 CYS B O 1
ATOM 1250 N N . THR B 1 20 ? -5.73 -14.508 -9.688 1 97.69 20 THR B N 1
ATOM 1251 C CA . THR B 1 20 ? -5.574 -14.586 -11.133 1 97.69 20 THR B CA 1
ATOM 1252 C C . THR B 1 20 ? -5.332 -13.195 -11.727 1 97.69 20 THR B C 1
ATOM 1254 O O . THR B 1 20 ? -4.523 -13.047 -12.648 1 97.69 20 THR B O 1
ATOM 1257 N N . TRP B 1 21 ? -6.039 -12.297 -11.211 1 97.06 21 TRP B N 1
ATOM 1258 C CA . TRP B 1 21 ? -5.828 -10.93 -11.664 1 97.06 21 TRP B CA 1
ATOM 1259 C C . TRP B 1 21 ? -4.371 -10.516 -11.477 1 97.06 21 TRP B C 1
ATOM 1261 O O . TRP B 1 21 ? -3.744 -9.992 -12.406 1 97.06 21 TRP B O 1
ATOM 1271 N N . TRP B 1 22 ? -3.801 -10.789 -10.312 1 96.56 22 TRP B N 1
ATOM 1272 C CA . TRP B 1 22 ? -2.41 -10.445 -10.039 1 96.56 22 TRP B CA 1
ATOM 1273 C C . TRP B 1 22 ? -1.465 -11.258 -10.914 1 96.56 22 TRP B C 1
ATOM 1275 O O . TRP B 1 22 ? -0.484 -10.727 -11.438 1 96.56 22 TRP B O 1
ATOM 1285 N N . ALA B 1 23 ? -1.718 -12.508 -11.008 1 97.69 23 ALA B N 1
ATOM 1286 C CA . ALA B 1 23 ? -0.868 -13.359 -11.836 1 97.69 23 ALA B CA 1
ATOM 1287 C C . ALA B 1 23 ? -0.798 -12.844 -13.273 1 97.69 23 ALA B C 1
ATOM 1289 O O . ALA B 1 23 ? 0.282 -12.789 -13.859 1 97.69 23 ALA B O 1
ATOM 1290 N N . GLU B 1 24 ? -1.878 -12.461 -13.852 1 96.38 24 GLU B N 1
ATOM 1291 C CA . GLU B 1 24 ? -1.91 -11.961 -15.219 1 96.38 24 GLU B CA 1
ATOM 1292 C C . GLU B 1 24 ? -1.228 -10.594 -15.328 1 96.38 24 GLU B C 1
ATOM 1294 O O . GLU B 1 24 ? -0.567 -10.305 -16.328 1 96.38 24 GLU B O 1
ATOM 1299 N N . TYR B 1 25 ? -1.505 -9.781 -14.383 1 95.75 25 TYR B N 1
ATOM 1300 C CA . TYR B 1 25 ? -0.789 -8.516 -14.336 1 95.75 25 TYR B CA 1
ATOM 1301 C C . TYR B 1 25 ? 0.717 -8.734 -14.414 1 95.75 25 TYR B C 1
ATOM 1303 O O . TYR B 1 25 ? 1.406 -8.07 -15.195 1 95.75 25 TYR B O 1
ATOM 1311 N N . PHE B 1 26 ? 1.271 -9.656 -13.531 1 96 26 PHE B N 1
ATOM 1312 C CA . PHE B 1 26 ? 2.697 -9.953 -13.531 1 96 26 PHE B CA 1
ATOM 1313 C C . PHE B 1 26 ? 3.127 -10.547 -14.875 1 96 26 PHE B C 1
ATOM 1315 O O . PHE B 1 26 ? 4.195 -10.211 -15.391 1 96 26 PHE B O 1
ATOM 1322 N N . ASP B 1 27 ? 2.348 -11.352 -15.398 1 95.38 27 ASP B N 1
ATOM 1323 C CA . ASP B 1 27 ? 2.65 -11.977 -16.688 1 95.38 27 ASP B CA 1
ATOM 1324 C C . ASP B 1 27 ? 2.846 -10.93 -17.766 1 95.38 27 ASP B C 1
ATOM 1326 O O . ASP B 1 27 ? 3.764 -11.039 -18.594 1 95.38 27 ASP B O 1
ATOM 1330 N N . ASP B 1 28 ? 2.068 -9.914 -17.766 1 94.06 28 ASP B N 1
ATOM 1331 C CA . ASP B 1 28 ? 2.082 -8.875 -18.781 1 94.06 28 ASP B CA 1
ATOM 1332 C C . ASP B 1 28 ? 3.25 -7.914 -18.578 1 94.06 28 ASP B C 1
ATOM 1334 O O . ASP B 1 28 ? 3.676 -7.23 -19.5 1 94.06 28 ASP B O 1
ATOM 1338 N N . ARG B 1 29 ? 3.748 -7.879 -17.359 1 92.94 29 ARG B N 1
ATOM 1339 C CA . ARG B 1 29 ? 4.668 -6.793 -17.047 1 92.94 29 ARG B CA 1
ATOM 1340 C C . ARG B 1 29 ? 6.078 -7.32 -16.797 1 92.94 29 ARG B C 1
ATOM 1342 O O . ARG B 1 29 ? 7.004 -6.543 -16.562 1 92.94 29 ARG B O 1
ATOM 1349 N N . THR B 1 30 ? 6.145 -8.57 -16.812 1 90.25 30 THR B N 1
ATOM 1350 C CA . THR B 1 30 ? 7.453 -9.195 -16.656 1 90.25 30 THR B CA 1
ATOM 1351 C C . THR B 1 30 ? 7.797 -10.062 -17.859 1 90.25 30 THR B C 1
ATOM 1353 O O . THR B 1 30 ? 6.906 -10.625 -18.5 1 90.25 30 THR B O 1
ATOM 1356 N N . ASN B 1 31 ? 9.078 -10.141 -18.234 1 81.31 31 ASN B N 1
ATOM 1357 C CA . ASN B 1 31 ? 9.461 -10.945 -19.391 1 81.31 31 ASN B CA 1
ATOM 1358 C C . ASN B 1 31 ? 10.172 -12.234 -18.969 1 81.31 31 ASN B C 1
ATOM 1360 O O . ASN B 1 31 ? 10.352 -13.141 -19.781 1 81.31 31 ASN B O 1
ATOM 1364 N N . ASP B 1 32 ? 10.445 -12.422 -17.781 1 84.81 32 ASP B N 1
ATOM 1365 C CA . ASP B 1 32 ? 11.328 -13.516 -17.406 1 84.81 32 ASP B CA 1
ATOM 1366 C C . ASP B 1 32 ? 10.695 -14.375 -16.297 1 84.81 32 ASP B C 1
ATOM 1368 O O . ASP B 1 32 ? 11.406 -15.023 -15.531 1 84.81 32 ASP B O 1
ATOM 1372 N N . ILE B 1 33 ? 9.352 -14.391 -16.234 1 94.12 33 ILE B N 1
ATOM 1373 C CA . ILE B 1 33 ? 8.719 -15.195 -15.188 1 94.12 33 ILE B CA 1
ATOM 1374 C C . ILE B 1 33 ? 7.668 -16.109 -15.805 1 94.12 33 ILE B C 1
ATOM 1376 O O . ILE B 1 33 ? 6.875 -15.68 -16.641 1 94.12 33 ILE B O 1
ATOM 1380 N N . ARG B 1 34 ? 7.762 -17.344 -15.523 1 96.75 34 ARG B N 1
ATOM 1381 C CA . ARG B 1 34 ? 6.707 -18.297 -15.844 1 96.75 34 ARG B CA 1
ATOM 1382 C C . ARG B 1 34 ? 5.613 -18.297 -14.781 1 96.75 34 ARG B C 1
ATOM 1384 O O . ARG B 1 34 ? 5.906 -18.25 -13.586 1 96.75 34 ARG B O 1
ATOM 1391 N N . ILE B 1 35 ? 4.328 -18.328 -15.188 1 98.06 35 ILE B N 1
ATOM 1392 C CA . ILE B 1 35 ? 3.191 -18.344 -14.273 1 98.06 35 ILE B CA 1
ATOM 1393 C C . ILE B 1 35 ? 2.539 -19.719 -14.273 1 98.06 35 ILE B C 1
ATOM 1395 O O . ILE B 1 35 ? 2.164 -20.234 -15.328 1 98.06 35 ILE B O 1
ATOM 1399 N N . VAL B 1 36 ? 2.438 -20.312 -13.172 1 98.31 36 VAL B N 1
ATOM 1400 C CA . VAL B 1 36 ? 1.87 -21.656 -13.055 1 98.31 36 VAL B CA 1
ATOM 1401 C C . VAL B 1 36 ? 0.821 -21.672 -11.945 1 98.31 36 VAL B C 1
ATOM 1403 O O . VAL B 1 36 ? 1.093 -21.266 -10.82 1 98.31 36 VAL B O 1
ATOM 1406 N N . GLY B 1 37 ? -0.4 -22.172 -12.227 1 98.25 37 GLY B N 1
ATOM 1407 C CA . GLY B 1 37 ? -1.425 -22.375 -11.211 1 98.25 37 GLY B CA 1
ATOM 1408 C C . GLY B 1 37 ? -1.247 -23.656 -10.422 1 98.25 37 GLY B C 1
ATOM 1409 O O . GLY B 1 37 ? -0.552 -24.578 -10.867 1 98.25 37 GLY B O 1
ATOM 1410 N N . PHE B 1 38 ? -1.842 -23.719 -9.281 1 98.19 38 PHE B N 1
ATOM 1411 C CA . PHE B 1 38 ? -1.811 -24.922 -8.461 1 98.19 38 PHE B CA 1
ATOM 1412 C C . PHE B 1 38 ? -2.314 -26.125 -9.25 1 98.19 38 PHE B C 1
ATOM 1414 O O . PHE B 1 38 ? -1.794 -27.234 -9.094 1 98.19 38 PHE B O 1
ATOM 1421 N N . SER B 1 39 ? -3.316 -25.938 -10.07 1 96.75 39 SER B N 1
ATOM 14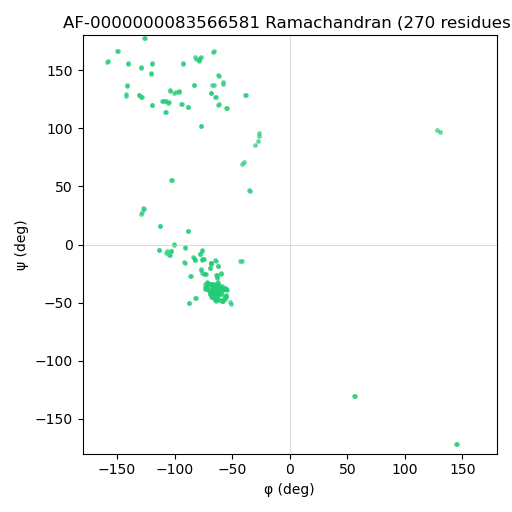22 C CA . SER B 1 39 ? -3.93 -27.047 -10.812 1 96.75 39 SER B CA 1
ATOM 1423 C C . SER B 1 39 ? -2.975 -27.609 -11.859 1 96.75 39 SER B C 1
ATOM 1425 O O . SER B 1 39 ? -3.178 -28.719 -12.359 1 96.75 39 SER B O 1
ATOM 1427 N N . ASP B 1 40 ? -1.923 -26.859 -12.211 1 97 40 ASP B N 1
ATOM 1428 C CA . ASP B 1 40 ? -1 -27.266 -13.266 1 97 40 ASP B CA 1
ATOM 1429 C C . ASP B 1 40 ? 0.382 -27.578 -12.703 1 97 40 AS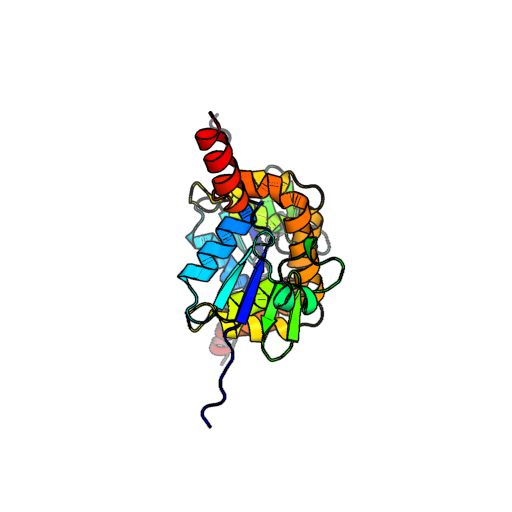P B C 1
ATOM 1431 O O . ASP B 1 40 ? 1.369 -27.609 -13.438 1 97 40 ASP B O 1
ATOM 1435 N N . LEU B 1 41 ? 0.439 -27.75 -11.445 1 97.25 41 LEU B N 1
ATOM 1436 C CA . LEU B 1 41 ? 1.726 -28.031 -10.82 1 97.25 41 LEU B CA 1
ATOM 1437 C C . LEU B 1 41 ? 2.281 -29.375 -11.305 1 97.25 41 LEU B C 1
ATOM 1439 O O . LEU B 1 41 ? 1.606 -30.406 -11.203 1 97.25 41 LEU B O 1
ATOM 1443 N N . THR B 1 42 ? 3.535 -29.406 -11.82 1 97.19 42 THR B N 1
ATOM 1444 C CA . THR B 1 42 ? 4.238 -30.672 -12.07 1 97.19 42 THR B CA 1
ATOM 1445 C C . THR B 1 42 ? 4.809 -31.234 -10.773 1 97.19 42 THR B C 1
ATOM 1447 O O . THR B 1 42 ? 5.016 -30.5 -9.805 1 97.19 42 THR B O 1
ATOM 1450 N N . PRO B 1 43 ? 5.051 -32.531 -10.766 1 97.31 43 PRO B N 1
ATOM 1451 C CA . PRO B 1 43 ? 5.68 -33.125 -9.578 1 97.31 43 PRO B CA 1
ATOM 1452 C C . PRO B 1 43 ? 7.012 -32.469 -9.234 1 97.31 43 PRO B C 1
ATOM 1454 O O . PRO B 1 43 ? 7.316 -32.25 -8.055 1 97.31 43 PRO B O 1
ATOM 1457 N N . GLU B 1 44 ? 7.809 -32.094 -10.242 1 96.5 44 GLU B N 1
ATOM 1458 C CA . GLU B 1 44 ? 9.109 -31.453 -10.023 1 96.5 44 GLU B CA 1
ATOM 1459 C C . GLU B 1 44 ? 8.969 -30.094 -9.359 1 96.5 44 GLU B C 1
ATOM 1461 O O . GLU B 1 44 ? 9.719 -29.766 -8.438 1 96.5 44 GLU B O 1
ATOM 1466 N N . LEU B 1 45 ? 8.039 -29.328 -9.797 1 97.56 45 LEU B N 1
ATOM 1467 C CA . LEU B 1 45 ? 7.805 -28.016 -9.219 1 97.56 45 LEU B CA 1
ATOM 1468 C C . LEU B 1 45 ? 7.223 -28.125 -7.812 1 97.56 45 LEU B C 1
ATOM 1470 O O . LEU B 1 45 ? 7.605 -27.375 -6.914 1 97.56 45 LEU B O 1
ATOM 1474 N N . ARG B 1 46 ? 6.312 -29.078 -7.586 1 98.06 46 ARG B N 1
ATOM 1475 C CA . ARG B 1 46 ? 5.699 -29.312 -6.281 1 98.06 46 ARG B CA 1
ATOM 1476 C C . ARG B 1 46 ? 6.75 -29.656 -5.234 1 98.06 46 ARG B C 1
ATOM 1478 O O . ARG B 1 46 ? 6.645 -29.234 -4.078 1 98.06 46 ARG B O 1
ATOM 1485 N N . GLU B 1 47 ? 7.711 -30.375 -5.617 1 97.19 47 GLU B N 1
ATOM 1486 C CA . GLU B 1 47 ? 8.766 -30.812 -4.699 1 97.19 47 GLU B CA 1
ATOM 1487 C C . GLU B 1 47 ? 9.555 -29.609 -4.172 1 97.19 47 GLU B C 1
ATOM 1489 O O . GLU B 1 47 ? 10.141 -29.688 -3.09 1 97.19 47 GLU B O 1
ATOM 1494 N N . GLN B 1 48 ? 9.602 -28.516 -4.914 1 97.81 48 GLN B N 1
ATOM 1495 C CA . GLN B 1 48 ? 10.352 -27.328 -4.516 1 97.81 48 GLN B CA 1
ATOM 1496 C C . GLN B 1 48 ? 9.547 -26.469 -3.541 1 97.81 48 GLN B C 1
ATOM 1498 O O . GLN B 1 48 ? 10.102 -25.578 -2.898 1 97.81 48 GLN B O 1
ATOM 1503 N N . LEU B 1 49 ? 8.25 -26.719 -3.402 1 98.56 49 LEU B N 1
ATOM 1504 C CA . LEU B 1 49 ? 7.371 -25.906 -2.582 1 98.56 49 LEU B CA 1
ATOM 1505 C C . LEU B 1 49 ? 7.262 -26.469 -1.169 1 98.56 49 LEU B C 1
ATOM 1507 O O . LEU B 1 49 ? 7.441 -27.672 -0.96 1 98.56 49 LEU B O 1
ATOM 1511 N N . PRO B 1 50 ? 6.949 -25.672 -0.226 1 98.12 50 PRO B N 1
ATOM 1512 C CA . PRO B 1 50 ? 6.719 -26.172 1.131 1 98.12 50 PRO B CA 1
ATOM 1513 C C . PRO B 1 50 ? 5.496 -27.078 1.226 1 98.12 50 PRO B C 1
ATOM 1515 O O . PRO B 1 50 ? 4.664 -27.094 0.314 1 98.12 50 PRO B O 1
ATOM 1518 N N . GLU B 1 51 ? 5.395 -27.766 2.305 1 95.94 51 GLU B N 1
ATOM 1519 C CA . GLU B 1 51 ? 4.316 -28.719 2.533 1 95.94 51 GLU B CA 1
ATOM 1520 C C . GLU B 1 51 ? 2.951 -28.047 2.471 1 95.94 51 GLU B C 1
ATOM 1522 O O . GLU B 1 51 ? 2.018 -28.562 1.858 1 95.94 51 GLU B O 1
ATOM 1527 N N . HIS B 1 52 ? 2.766 -26.859 3.055 1 95.06 52 HIS B N 1
ATOM 1528 C CA . HIS B 1 52 ? 1.502 -26.141 3.055 1 95.06 52 HIS B CA 1
ATOM 1529 C C . HIS B 1 52 ? 1.527 -24.984 2.049 1 95.06 52 HIS B C 1
ATOM 1531 O O . HIS B 1 52 ? 1.2 -23.844 2.389 1 95.06 52 HIS B O 1
ATOM 1537 N N . TYR B 1 53 ? 1.832 -25.375 0.803 1 97.62 53 TYR B N 1
ATOM 1538 C CA . TYR B 1 53 ? 2.051 -24.391 -0.245 1 97.62 53 TYR B CA 1
ATOM 1539 C C . TYR B 1 53 ? 0.752 -23.672 -0.596 1 97.62 53 TYR B C 1
ATOM 1541 O O . TYR B 1 53 ? 0.775 -22.547 -1.116 1 97.62 53 TYR B O 1
ATOM 1549 N N . GLU B 1 54 ? -0.417 -24.156 -0.225 1 96.81 54 GLU B N 1
ATOM 1550 C CA . GLU B 1 54 ? -1.699 -23.625 -0.664 1 96.81 54 GLU B CA 1
ATOM 1551 C C . GLU B 1 54 ? -2.035 -22.328 0.08 1 96.81 54 GLU B C 1
ATOM 1553 O O . GLU B 1 54 ? -2.92 -21.578 -0.337 1 96.81 54 GLU B O 1
ATOM 1558 N N . ALA B 1 55 ? -1.288 -22.094 1.132 1 96.12 55 ALA B N 1
ATOM 1559 C CA . ALA B 1 55 ? -1.571 -20.922 1.954 1 96.12 55 ALA B CA 1
ATOM 1560 C C . ALA B 1 55 ? -0.92 -19.672 1.371 1 96.12 55 ALA B C 1
ATOM 1562 O O . ALA B 1 55 ? -1.236 -18.547 1.777 1 96.12 55 ALA B O 1
ATOM 1563 N N . CYS B 1 56 ? -0.05 -19.859 0.401 1 98.19 56 CYS B N 1
ATOM 1564 C CA . CYS B 1 56 ? 0.761 -18.766 -0.122 1 98.19 56 CYS B CA 1
ATOM 1565 C C . CYS B 1 56 ? 0.902 -18.875 -1.636 1 98.19 56 CYS B C 1
ATOM 1567 O O . CYS B 1 56 ? 0.695 -19.938 -2.213 1 98.19 56 CYS B O 1
ATOM 1569 N N . SER B 1 57 ? 1.16 -17.719 -2.287 1 98.69 57 SER B N 1
ATOM 1570 C CA . SER B 1 57 ? 1.869 -17.781 -3.561 1 98.69 57 SER B CA 1
ATOM 1571 C C . SER B 1 57 ? 3.361 -18.016 -3.354 1 98.69 57 SER B C 1
ATOM 1573 O O . SER B 1 57 ? 3.885 -17.781 -2.262 1 98.69 57 SER B O 1
ATOM 1575 N N . HIS B 1 58 ? 4.035 -18.469 -4.422 1 98.88 58 HIS B N 1
ATOM 1576 C CA . HIS B 1 58 ? 5.457 -18.781 -4.332 1 98.88 58 HIS B CA 1
ATOM 1577 C C . HIS B 1 58 ? 6.195 -18.359 -5.598 1 98.88 58 HIS B C 1
ATOM 1579 O O . HIS B 1 58 ? 5.691 -18.562 -6.707 1 98.88 58 HIS B O 1
ATOM 1585 N N . LEU B 1 59 ? 7.316 -17.781 -5.484 1 98.56 59 LEU B N 1
ATOM 1586 C CA . LEU B 1 59 ? 8.25 -17.562 -6.586 1 98.56 59 LEU B CA 1
ATOM 1587 C C . LEU B 1 59 ? 9.461 -18.469 -6.461 1 98.56 59 LEU B C 1
ATOM 1589 O O . LEU B 1 59 ? 10.25 -18.344 -5.52 1 98.56 59 LEU B O 1
ATOM 1593 N N . VAL B 1 60 ? 9.586 -19.359 -7.367 1 98.38 60 VAL B N 1
ATOM 1594 C CA . VAL B 1 60 ? 10.695 -20.297 -7.398 1 98.38 60 VAL B CA 1
ATOM 1595 C C . VAL B 1 60 ? 11.812 -19.75 -8.289 1 98.38 60 VAL B C 1
ATOM 1597 O O . VAL B 1 60 ? 11.594 -19.469 -9.469 1 98.38 60 VAL B O 1
ATOM 1600 N N . THR B 1 61 ? 12.984 -19.578 -7.719 1 96.88 61 THR B N 1
ATOM 1601 C CA . THR B 1 61 ? 14.148 -19.094 -8.445 1 96.88 61 THR B CA 1
ATOM 1602 C C . THR B 1 61 ? 15.328 -20.047 -8.273 1 96.88 61 THR B C 1
ATOM 1604 O O . THR B 1 61 ? 15.219 -21.062 -7.57 1 96.88 61 THR B O 1
ATOM 1607 N N . ASP B 1 62 ? 16.422 -19.703 -8.938 1 93.75 62 ASP B N 1
ATOM 1608 C CA . ASP B 1 62 ? 17.641 -20.484 -8.781 1 93.75 62 ASP B CA 1
ATOM 1609 C C . ASP B 1 62 ? 18.234 -20.297 -7.387 1 93.75 62 ASP B C 1
ATOM 1611 O O . ASP B 1 62 ? 19 -21.141 -6.918 1 93.75 62 ASP B O 1
ATOM 1615 N N . GLU B 1 63 ? 17.859 -19.234 -6.719 1 93.31 63 GLU B N 1
ATOM 1616 C CA . GLU B 1 63 ? 18.406 -18.906 -5.406 1 93.31 63 GLU B CA 1
ATOM 1617 C C . GLU B 1 63 ? 17.562 -19.5 -4.285 1 93.31 63 GLU B C 1
ATOM 1619 O O . GLU B 1 63 ? 18.031 -19.594 -3.143 1 93.31 63 GLU B O 1
ATOM 1624 N N . GLY B 1 64 ? 16.406 -19.906 -4.637 1 96.25 64 GLY B N 1
ATOM 1625 C CA . GLY B 1 64 ? 15.508 -20.438 -3.629 1 96.25 64 GLY B CA 1
ATOM 1626 C C . GLY B 1 64 ? 14.047 -20.094 -3.883 1 96.25 64 GLY B C 1
ATOM 1627 O O . GLY B 1 64 ? 13.688 -19.672 -4.98 1 96.25 64 GLY B O 1
ATOM 1628 N N . VAL B 1 65 ? 13.188 -20.453 -2.816 1 98.38 65 VAL B N 1
ATOM 1629 C CA . VAL B 1 65 ? 11.75 -20.25 -2.928 1 98.38 65 VAL B CA 1
ATOM 1630 C C . VAL B 1 65 ? 11.32 -19.125 -1.98 1 98.38 65 VAL B C 1
ATOM 1632 O O . VAL B 1 65 ? 11.656 -19.141 -0.793 1 98.38 65 VAL B O 1
ATOM 1635 N N . TYR B 1 66 ? 10.695 -18.125 -2.549 1 98.25 66 TYR B N 1
ATOM 1636 C CA . TYR B 1 66 ? 10.023 -17.078 -1.773 1 98.25 66 TYR B CA 1
ATOM 1637 C C . TYR B 1 66 ? 8.539 -17.375 -1.636 1 98.25 66 TYR B C 1
ATOM 1639 O O . TYR B 1 66 ? 7.871 -17.703 -2.619 1 98.25 66 TYR B O 1
ATOM 1647 N N . SER B 1 67 ? 8.031 -17.281 -0.399 1 98.69 67 SER B N 1
ATOM 1648 C CA . SER B 1 67 ? 6.625 -17.609 -0.169 1 98.69 67 SER B CA 1
ATOM 1649 C C . SER B 1 67 ? 5.867 -16.406 0.395 1 98.69 67 SER B C 1
ATOM 1651 O O . SER B 1 67 ? 6.469 -15.516 1.002 1 98.69 67 SER B O 1
ATOM 1653 N N . CYS B 1 68 ? 4.598 -16.375 0.192 1 98.5 68 CYS B N 1
ATOM 1654 C CA . CYS B 1 68 ? 3.682 -15.359 0.702 1 98.5 68 CYS B CA 1
ATOM 1655 C C . CYS B 1 68 ? 4.113 -13.969 0.265 1 98.5 68 CYS B C 1
ATOM 1657 O O . CYS B 1 68 ? 4.383 -13.734 -0.915 1 98.5 68 CYS B O 1
ATOM 1659 N N . GLY B 1 69 ? 4.184 -13.086 1.172 1 98.44 69 GLY B N 1
ATOM 1660 C CA . GLY B 1 69 ? 4.52 -11.711 0.836 1 98.44 69 GLY B CA 1
ATOM 1661 C C . GLY B 1 69 ? 5.848 -11.578 0.111 1 98.44 69 GLY B C 1
ATOM 1662 O O . GLY B 1 69 ? 5.992 -10.742 -0.785 1 98.44 69 GLY B O 1
ATOM 1663 N N . ALA B 1 70 ? 6.809 -12.367 0.506 1 97.69 70 ALA B N 1
ATOM 1664 C CA . ALA B 1 70 ? 8.125 -12.32 -0.122 1 97.69 70 ALA B CA 1
ATOM 1665 C C . ALA B 1 70 ? 8.039 -12.688 -1.602 1 97.69 70 ALA B C 1
ATOM 1667 O O . ALA B 1 70 ? 8.789 -12.148 -2.422 1 97.69 70 ALA B O 1
ATOM 1668 N N . SER B 1 71 ? 7.137 -13.602 -1.948 1 98.44 71 SER B N 1
ATOM 1669 C CA . SER B 1 71 ? 7 -13.977 -3.35 1 98.44 71 SER B CA 1
ATOM 1670 C C . SER B 1 71 ? 6.477 -12.82 -4.191 1 98.44 71 SER B C 1
ATOM 1672 O O . SER B 1 71 ? 6.945 -12.594 -5.309 1 98.44 71 SER B O 1
ATOM 1674 N N . ILE B 1 72 ? 5.535 -12.07 -3.635 1 98.06 72 ILE B N 1
ATOM 1675 C CA . ILE B 1 72 ? 4.953 -10.922 -4.336 1 98.06 72 ILE B CA 1
ATOM 1676 C C . ILE B 1 72 ? 6.004 -9.828 -4.48 1 98.06 72 ILE B C 1
ATOM 1678 O O . ILE B 1 72 ? 6.16 -9.25 -5.562 1 98.06 72 ILE B O 1
ATOM 1682 N N . GLU B 1 73 ? 6.703 -9.586 -3.402 1 96.62 73 GLU B N 1
ATOM 1683 C CA . GLU B 1 73 ? 7.746 -8.57 -3.43 1 96.62 73 GLU B CA 1
ATOM 1684 C C . GLU B 1 73 ? 8.797 -8.883 -4.492 1 96.62 73 GLU B C 1
ATOM 1686 O O . GLU B 1 73 ? 9.164 -8.016 -5.285 1 96.62 73 GLU B O 1
ATOM 1691 N N . GLU B 1 74 ? 9.297 -10.078 -4.535 1 95.25 74 GLU B N 1
ATOM 1692 C CA . GLU B 1 74 ? 10.344 -10.469 -5.473 1 95.25 74 GLU B CA 1
ATOM 1693 C C . GLU B 1 74 ? 9.828 -10.453 -6.91 1 95.25 74 GLU B C 1
ATOM 1695 O O . GLU B 1 74 ? 10.578 -10.133 -7.84 1 95.25 74 GLU B O 1
ATOM 1700 N N . THR B 1 75 ? 8.57 -10.805 -7.055 1 95.81 75 THR B N 1
ATOM 1701 C CA . THR B 1 75 ? 7.984 -10.727 -8.391 1 95.81 75 THR B CA 1
ATOM 1702 C C . THR B 1 75 ? 7.859 -9.281 -8.844 1 95.81 75 THR B C 1
ATOM 1704 O O . THR B 1 75 ? 8.203 -8.945 -9.977 1 95.81 75 THR B O 1
ATOM 1707 N N . LEU B 1 76 ? 7.402 -8.391 -7.93 1 94.44 76 LEU B N 1
ATOM 1708 C CA . LEU B 1 76 ? 7.289 -6.969 -8.227 1 94.44 76 LEU B CA 1
ATOM 1709 C C . LEU B 1 76 ? 8.641 -6.383 -8.609 1 94.44 76 LEU B C 1
ATOM 1711 O O . LEU B 1 76 ? 8.727 -5.504 -9.469 1 94.44 76 LEU B O 1
ATOM 1715 N N . ALA B 1 77 ? 9.695 -6.875 -7.969 1 92.19 77 ALA B N 1
ATOM 1716 C CA . ALA B 1 77 ? 11.047 -6.395 -8.25 1 92.19 77 ALA B CA 1
ATOM 1717 C C . ALA B 1 77 ? 11.461 -6.73 -9.68 1 92.19 77 ALA B C 1
ATOM 1719 O O . ALA B 1 77 ? 12.422 -6.164 -10.195 1 92.19 77 ALA B O 1
ATOM 1720 N N . ARG B 1 78 ? 10.727 -7.586 -10.32 1 91 78 ARG B N 1
ATOM 1721 C CA . ARG B 1 78 ? 11.062 -8.039 -11.664 1 91 78 ARG B CA 1
ATOM 1722 C C . ARG B 1 78 ? 10.188 -7.355 -12.711 1 91 78 ARG B C 1
ATOM 1724 O O . ARG B 1 78 ? 10.352 -7.59 -13.906 1 91 78 ARG B O 1
ATOM 1731 N N . VAL B 1 79 ? 9.25 -6.598 -12.195 1 90.31 79 VAL B N 1
ATOM 1732 C CA . VAL B 1 79 ? 8.406 -5.844 -13.117 1 90.31 79 VAL B CA 1
ATOM 1733 C C . VAL B 1 79 ? 9.227 -4.746 -13.797 1 90.31 79 VAL B C 1
ATOM 1735 O O . VAL B 1 79 ? 10.047 -4.094 -13.148 1 90.31 79 VAL B O 1
ATOM 1738 N N . GLU B 1 80 ? 9.102 -4.734 -15.078 1 81.25 80 GLU B N 1
ATOM 1739 C CA . GLU B 1 80 ? 9.812 -3.713 -15.844 1 81.25 80 GLU B CA 1
ATOM 1740 C C . GLU B 1 80 ? 9.414 -2.311 -15.398 1 81.25 80 GLU B C 1
ATOM 1742 O O . GLU B 1 80 ? 8.258 -2.062 -15.062 1 81.25 80 GLU B O 1
ATOM 1747 N N . GLY B 1 81 ? 10.375 -1.386 -15.273 1 73.06 81 GLY B N 1
ATOM 1748 C CA . GLY B 1 81 ? 10.211 -0.004 -14.844 1 73.06 81 GLY B CA 1
ATOM 1749 C C . GLY B 1 81 ? 11.18 0.404 -13.75 1 73.06 81 GLY B C 1
ATOM 1750 O O . GLY B 1 81 ? 11.336 -0.308 -12.758 1 73.06 81 GLY B O 1
ATOM 1751 N N . GLY B 1 82 ? 12.266 1.014 -13.914 1 68.44 82 GLY B N 1
ATOM 1752 C CA . GLY B 1 82 ? 13.461 1.354 -13.164 1 68.44 82 GLY B CA 1
ATOM 1753 C C . GLY B 1 82 ? 13.172 1.79 -11.742 1 68.44 82 GLY B C 1
ATOM 1754 O O . GLY B 1 82 ? 13.969 1.537 -10.836 1 68.44 82 GLY B O 1
ATOM 1755 N N . GLY B 1 83 ? 12.016 2.088 -11.359 1 83.62 83 GLY B N 1
ATOM 1756 C CA . GLY B 1 83 ? 11.859 2.707 -10.055 1 83.62 83 GLY B CA 1
ATOM 1757 C C . GLY B 1 83 ? 11.32 1.757 -9.008 1 83.62 83 GLY B C 1
ATOM 1758 O O . GLY B 1 83 ? 11.539 1.956 -7.809 1 83.62 83 GLY B O 1
ATOM 1759 N N . VAL B 1 84 ? 10.883 0.586 -9.375 1 86.12 84 VAL B N 1
ATOM 1760 C CA . VAL B 1 84 ? 10.242 -0.313 -8.422 1 86.12 84 VAL B CA 1
ATOM 1761 C C . VAL B 1 84 ? 11.305 -1.066 -7.625 1 86.12 84 VAL B C 1
ATOM 1763 O O . VAL B 1 84 ? 11.211 -1.178 -6.398 1 86.12 84 VAL B O 1
ATOM 1766 N N . ARG B 1 85 ? 12.312 -1.587 -8.266 1 86.88 85 ARG B N 1
ATOM 1767 C CA . ARG B 1 85 ? 13.383 -2.336 -7.613 1 86.88 85 ARG B CA 1
ATOM 1768 C C . ARG B 1 85 ? 14.117 -1.464 -6.602 1 86.88 85 ARG B C 1
ATOM 1770 O O . ARG B 1 85 ? 14.461 -1.926 -5.512 1 86.88 85 ARG B O 1
ATOM 1777 N N . ASP B 1 86 ? 14.328 -0.202 -6.93 1 87.5 86 ASP B N 1
ATOM 1778 C CA . ASP B 1 86 ? 15.008 0.719 -6.023 1 87.5 86 ASP B CA 1
ATOM 1779 C C . ASP B 1 86 ? 14.203 0.906 -4.734 1 87.5 86 ASP B C 1
ATOM 1781 O O . ASP B 1 86 ? 14.773 0.924 -3.641 1 87.5 86 ASP B O 1
ATOM 1785 N N . VAL B 1 87 ? 12.93 1.005 -4.898 1 90.5 87 VAL B N 1
ATOM 1786 C CA . VAL B 1 87 ? 12.055 1.188 -3.742 1 90.5 87 VAL B CA 1
ATOM 1787 C C . VAL B 1 87 ? 12.062 -0.074 -2.883 1 90.5 87 VAL B C 1
ATOM 1789 O O . VAL B 1 87 ? 12.141 0.004 -1.654 1 90.5 87 VAL B O 1
ATOM 1792 N N . ILE B 1 88 ? 12.047 -1.197 -3.508 1 92.38 88 ILE B N 1
ATOM 1793 C CA . ILE B 1 88 ? 12.039 -2.473 -2.797 1 92.38 88 ILE B CA 1
ATOM 1794 C C . ILE B 1 88 ? 13.352 -2.639 -2.025 1 92.38 88 ILE B C 1
ATOM 1796 O O . ILE B 1 88 ? 13.336 -2.992 -0.844 1 92.38 88 ILE B O 1
ATOM 1800 N N . ASP B 1 89 ? 14.406 -2.354 -2.684 1 89.75 89 ASP B N 1
ATOM 1801 C CA . ASP B 1 89 ? 15.711 -2.463 -2.035 1 89.75 89 ASP B CA 1
ATOM 1802 C C . ASP B 1 89 ? 15.812 -1.514 -0.844 1 89.75 89 ASP B C 1
ATOM 1804 O O . ASP B 1 89 ? 16.422 -1.854 0.177 1 89.75 89 ASP B O 1
ATOM 1808 N N . PHE B 1 90 ? 15.258 -0.418 -1.011 1 90.75 90 PHE B N 1
ATOM 1809 C CA . PHE B 1 90 ? 15.266 0.576 0.056 1 90.75 90 PHE B CA 1
ATOM 1810 C C . PHE B 1 90 ? 14.477 0.083 1.263 1 90.75 90 PHE B C 1
ATOM 1812 O O . PHE B 1 90 ? 14.977 0.117 2.391 1 90.75 90 PHE B O 1
ATOM 1819 N N . VAL B 1 91 ? 13.258 -0.45 1.062 1 91.38 91 VAL B N 1
ATOM 1820 C CA . VAL B 1 91 ? 12.391 -0.795 2.186 1 91.38 91 VAL B CA 1
ATOM 1821 C C . VAL B 1 91 ? 12.883 -2.084 2.84 1 91.38 91 VAL B C 1
ATOM 1823 O O . VAL B 1 91 ? 12.648 -2.314 4.027 1 91.38 91 VAL B O 1
ATOM 1826 N N . ARG B 1 92 ? 13.562 -2.879 2.154 1 91.19 92 ARG B N 1
ATOM 1827 C CA . ARG B 1 92 ? 14.125 -4.117 2.682 1 91.19 92 ARG B CA 1
ATOM 1828 C C . ARG B 1 92 ? 15.133 -3.836 3.791 1 91.19 92 ARG B C 1
ATOM 1830 O O . ARG B 1 92 ? 15.453 -4.719 4.586 1 91.19 92 ARG B O 1
ATOM 1837 N N . ASN B 1 93 ? 15.578 -2.646 3.797 1 86.12 93 ASN B N 1
ATOM 1838 C CA . ASN B 1 93 ? 16.562 -2.277 4.797 1 86.12 93 ASN B CA 1
ATOM 1839 C C . ASN B 1 93 ? 15.938 -2.076 6.172 1 86.12 93 ASN B C 1
ATOM 1841 O O . ASN B 1 93 ? 16.641 -1.979 7.176 1 86.12 93 ASN B O 1
ATOM 1845 N N . PHE B 1 94 ? 14.688 -2.168 6.18 1 88.5 94 PHE B N 1
ATOM 1846 C CA . PHE B 1 94 ? 14.008 -1.929 7.445 1 88.5 94 PHE B CA 1
ATOM 1847 C C . PHE B 1 94 ? 13.625 -3.246 8.117 1 88.5 94 PHE B C 1
ATOM 1849 O O . PHE B 1 94 ? 13.062 -4.133 7.473 1 88.5 94 PHE B O 1
ATOM 1856 N N . GLU B 1 95 ? 13.961 -3.361 9.367 1 83.44 95 GLU B N 1
ATOM 1857 C CA . GLU B 1 95 ? 13.773 -4.609 10.102 1 83.44 95 GLU B CA 1
ATOM 1858 C C . GLU B 1 95 ? 12.297 -4.973 10.219 1 83.44 95 GLU B C 1
ATOM 1860 O O . GLU B 1 95 ? 11.93 -6.137 10.078 1 83.44 95 GLU B O 1
ATOM 1865 N N . ASP B 1 96 ? 11.43 -4.02 10.359 1 90.75 96 ASP B N 1
ATOM 1866 C CA . ASP B 1 96 ? 10.016 -4.305 10.625 1 90.75 96 ASP B CA 1
ATOM 1867 C C . ASP B 1 96 ? 9.227 -4.426 9.328 1 90.75 96 ASP B C 1
ATOM 1869 O O . ASP B 1 96 ? 8.062 -4.812 9.336 1 90.75 96 ASP B O 1
ATOM 1873 N N . TYR B 1 97 ? 9.898 -4.195 8.227 1 94.12 97 TYR B N 1
ATOM 1874 C CA . TYR B 1 97 ? 9.219 -4.23 6.938 1 94.12 97 TYR B CA 1
ATOM 1875 C C . TYR B 1 97 ? 8.727 -5.637 6.621 1 94.12 97 TYR B C 1
ATOM 1877 O O . TYR B 1 97 ? 7.594 -5.816 6.16 1 94.12 97 TYR B O 1
ATOM 1885 N N . GLY B 1 98 ? 9.617 -6.633 6.859 1 95.31 98 GLY B N 1
ATOM 1886 C CA . GLY B 1 98 ? 9.242 -8.016 6.602 1 95.31 98 GLY B CA 1
ATOM 1887 C C . GLY B 1 98 ? 7.98 -8.43 7.336 1 95.31 98 GLY B C 1
ATOM 1888 O O . GLY B 1 98 ? 7.105 -9.078 6.754 1 95.31 98 GLY B O 1
ATOM 1889 N N . ARG B 1 99 ? 7.914 -8.047 8.562 1 94.38 99 ARG B N 1
ATOM 1890 C CA . ARG B 1 99 ? 6.738 -8.375 9.359 1 94.38 99 ARG B CA 1
ATOM 1891 C C . ARG B 1 99 ? 5.488 -7.703 8.805 1 94.38 99 ARG B C 1
ATOM 1893 O O . ARG B 1 99 ? 4.43 -8.32 8.711 1 94.38 99 ARG B O 1
ATOM 1900 N N . LEU B 1 100 ? 5.613 -6.445 8.438 1 94.69 100 LEU B N 1
ATOM 1901 C CA . LEU B 1 100 ? 4.488 -5.711 7.871 1 94.69 100 LEU B CA 1
ATOM 1902 C C . LEU B 1 100 ? 4.055 -6.328 6.547 1 94.69 100 LEU B C 1
ATOM 1904 O O . LEU B 1 100 ? 2.857 -6.5 6.301 1 94.69 100 LEU B O 1
ATOM 1908 N N . ARG B 1 101 ? 5.004 -6.66 5.77 1 96.69 101 ARG B N 1
ATOM 1909 C CA . ARG B 1 101 ? 4.738 -7.285 4.477 1 96.69 101 ARG B CA 1
ATOM 1910 C C . ARG B 1 101 ? 3.961 -8.586 4.645 1 96.69 101 ARG B C 1
ATOM 1912 O O . ARG B 1 101 ? 2.928 -8.781 4 1 96.69 101 ARG B O 1
ATOM 1919 N N . GLU B 1 102 ? 4.465 -9.438 5.59 1 97.44 102 GLU B N 1
ATOM 1920 C CA . GLU B 1 102 ? 3.84 -10.742 5.766 1 97.44 102 GLU B CA 1
ATOM 1921 C C . GLU B 1 102 ? 2.471 -10.617 6.43 1 97.44 102 GLU B C 1
ATOM 1923 O O . GLU B 1 102 ? 1.548 -11.367 6.109 1 97.44 102 GLU B O 1
ATOM 1928 N N . THR B 1 103 ? 2.324 -9.727 7.324 1 94.81 103 THR B N 1
ATOM 1929 C CA . THR B 1 103 ? 1.023 -9.477 7.938 1 94.81 103 THR B CA 1
ATOM 1930 C C . THR B 1 103 ? 0.023 -8.984 6.898 1 94.81 103 THR B C 1
ATOM 1932 O O . THR B 1 103 ? -1.127 -9.422 6.875 1 94.81 103 THR B O 1
ATOM 1935 N N . GLY B 1 104 ? 0.49 -8.047 6.055 1 95.75 104 GLY B N 1
ATOM 1936 C CA . GLY B 1 104 ? -0.356 -7.574 4.973 1 95.75 104 GLY B CA 1
ATOM 1937 C C . GLY B 1 104 ? -0.759 -8.672 4.004 1 95.75 104 GLY B C 1
ATOM 1938 O O . GLY B 1 104 ? -1.912 -8.734 3.574 1 95.75 104 GLY B O 1
ATOM 1939 N N . TYR B 1 105 ? 0.166 -9.5 3.715 1 97.12 105 TYR B N 1
ATOM 1940 C CA . TYR B 1 105 ? -0.13 -10.617 2.82 1 97.12 105 TYR B CA 1
ATOM 1941 C C . TYR B 1 105 ? -1.19 -11.531 3.42 1 97.12 105 TYR B C 1
ATOM 1943 O O . TYR B 1 105 ? -2.15 -11.906 2.742 1 97.12 105 TYR B O 1
ATOM 1951 N N . ARG B 1 106 ? -1.016 -11.859 4.633 1 95.5 106 ARG B N 1
ATOM 1952 C CA . ARG B 1 106 ? -1.949 -12.773 5.285 1 95.5 106 ARG B CA 1
ATOM 1953 C C . ARG B 1 106 ? -3.344 -12.156 5.371 1 95.5 106 ARG B C 1
ATOM 1955 O O . ARG B 1 106 ? -4.344 -12.859 5.199 1 95.5 106 ARG B O 1
ATOM 1962 N N . TRP B 1 107 ? -3.369 -10.898 5.613 1 94.06 107 TRP B N 1
ATOM 1963 C CA . TRP B 1 107 ? -4.656 -10.211 5.66 1 94.06 107 TRP B CA 1
ATOM 1964 C C . TRP B 1 107 ? -5.359 -10.273 4.312 1 94.06 107 TRP B C 1
ATOM 1966 O O . TRP B 1 107 ? -6.559 -10.555 4.242 1 94.06 107 TRP B O 1
ATOM 1976 N N . VAL B 1 108 ? -4.645 -10.047 3.225 1 94.94 108 VAL B N 1
ATOM 1977 C CA . VAL B 1 108 ? -5.199 -10.125 1.877 1 94.94 108 VAL B CA 1
ATOM 1978 C C . VAL B 1 108 ? -5.617 -11.562 1.571 1 94.94 108 VAL B C 1
ATOM 1980 O O . VAL B 1 108 ? -6.715 -11.805 1.068 1 94.94 108 VAL B O 1
ATOM 1983 N N . ALA B 1 109 ? -4.723 -12.453 1.894 1 95.31 109 ALA B N 1
ATOM 1984 C CA . ALA B 1 109 ? -4.973 -13.859 1.616 1 95.31 109 ALA B CA 1
ATOM 1985 C C . ALA B 1 109 ? -6.219 -14.352 2.35 1 95.31 109 ALA B C 1
ATOM 1987 O O . ALA B 1 109 ? -7.008 -15.125 1.801 1 95.31 109 ALA B O 1
ATOM 1988 N N . ASP B 1 110 ? -6.398 -13.914 3.523 1 92.81 110 ASP B N 1
ATOM 1989 C CA . ASP B 1 110 ? -7.508 -14.359 4.359 1 92.81 110 ASP B CA 1
ATOM 1990 C C . ASP B 1 110 ? -8.828 -13.742 3.898 1 92.81 110 ASP B C 1
ATOM 1992 O O . ASP B 1 110 ? -9.898 -14.164 4.328 1 92.81 110 ASP B O 1
ATOM 1996 N N . ASN B 1 111 ? -8.758 -12.75 3.043 1 92.75 111 ASN B N 1
ATOM 1997 C CA . ASN B 1 111 ? -9.953 -12.07 2.578 1 92.75 111 ASN B CA 1
ATOM 1998 C C . ASN B 1 111 ? -10.023 -12.023 1.054 1 92.75 111 ASN B C 1
ATOM 2000 O O . ASN B 1 111 ? -10.531 -11.062 0.477 1 92.75 111 ASN B O 1
ATOM 2004 N N . ARG B 1 112 ? -9.469 -13.055 0.381 1 91.94 112 ARG B N 1
ATOM 2005 C CA . ARG B 1 112 ? -9.32 -13.078 -1.07 1 91.94 112 ARG B CA 1
ATOM 2006 C C . ARG B 1 112 ? -10.68 -13.039 -1.761 1 91.94 112 ARG B C 1
ATOM 2008 O O . ARG B 1 112 ? -10.828 -12.43 -2.82 1 91.94 112 ARG B O 1
ATOM 2015 N N . ASP B 1 113 ? -11.664 -13.664 -1.084 1 90.06 113 ASP B N 1
ATOM 2016 C CA . ASP B 1 113 ? -13.008 -13.641 -1.665 1 90.06 113 ASP B CA 1
ATOM 2017 C C . ASP B 1 113 ? -13.555 -12.219 -1.721 1 90.06 113 ASP B C 1
ATOM 2019 O O . ASP B 1 113 ? -14.227 -11.844 -2.686 1 90.06 113 ASP B O 1
ATOM 2023 N N . LEU B 1 114 ? -13.289 -11.477 -0.693 1 88.19 114 LEU B N 1
ATOM 2024 C CA . LEU B 1 114 ? -13.758 -10.094 -0.639 1 88.19 114 LEU B CA 1
ATOM 2025 C C . LEU B 1 114 ? -13.023 -9.234 -1.66 1 88.19 114 LEU B C 1
ATOM 2027 O O . LEU B 1 114 ? -13.641 -8.414 -2.342 1 88.19 114 LEU B O 1
ATOM 2031 N N . TRP B 1 115 ? -11.727 -9.461 -1.812 1 91.62 115 TRP B N 1
ATOM 2032 C CA . TRP B 1 115 ? -10.945 -8.727 -2.803 1 91.62 115 TRP B CA 1
ATOM 2033 C C . TRP B 1 115 ? -11.398 -9.07 -4.219 1 91.62 115 TRP B C 1
ATOM 2035 O O . TRP B 1 115 ? -11.367 -8.211 -5.105 1 91.62 115 TRP B O 1
ATOM 2045 N N . GLY B 1 116 ? -11.789 -10.289 -4.348 1 92.62 116 GLY B N 1
ATOM 2046 C CA . GLY B 1 116 ? -12.305 -10.727 -5.641 1 92.62 116 GLY B CA 1
ATOM 2047 C C . GLY B 1 116 ? -13.523 -9.945 -6.094 1 92.62 116 GLY B C 1
ATOM 2048 O O . GLY B 1 116 ? -13.781 -9.836 -7.297 1 92.62 116 GLY B O 1
ATOM 2049 N N . ARG B 1 117 ? -14.258 -9.383 -5.164 1 88.44 117 ARG B N 1
ATOM 2050 C CA . ARG B 1 117 ? -15.43 -8.578 -5.496 1 88.44 117 ARG B CA 1
ATOM 2051 C C . ARG B 1 117 ? -15.023 -7.23 -6.082 1 88.44 117 ARG B C 1
ATOM 2053 O O . ARG B 1 117 ? -15.797 -6.613 -6.82 1 88.44 117 ARG B O 1
ATOM 2060 N N . LEU B 1 118 ? -13.844 -6.781 -5.742 1 86.75 118 LEU B N 1
ATOM 2061 C CA . LEU B 1 118 ? -13.359 -5.5 -6.238 1 86.75 118 LEU B CA 1
ATOM 2062 C C . LEU B 1 118 ? -12.648 -5.672 -7.578 1 86.75 118 LEU B C 1
ATOM 2064 O O . LEU B 1 118 ? -12.93 -4.941 -8.531 1 86.75 118 LEU B O 1
ATOM 2068 N N . VAL B 1 119 ? -11.75 -6.59 -7.633 1 89.62 119 VAL B N 1
ATOM 2069 C CA . VAL B 1 119 ? -10.992 -6.855 -8.844 1 89.62 119 VAL B CA 1
ATOM 2070 C C . VAL B 1 119 ? -10.773 -8.359 -9 1 89.62 119 VAL B C 1
ATOM 2072 O O . VAL B 1 119 ? -10.383 -9.039 -8.055 1 89.62 119 VAL B O 1
ATOM 2075 N N . SER B 1 120 ? -11.117 -8.805 -10.125 1 92.75 120 SER B N 1
ATOM 2076 C CA . SER B 1 120 ? -11 -10.242 -10.367 1 92.75 120 SER B CA 1
ATOM 2077 C C . SER B 1 120 ? -10.93 -10.547 -11.859 1 92.75 120 SER B C 1
ATOM 2079 O O . SER B 1 120 ? -11.281 -9.703 -12.688 1 92.75 120 SER B O 1
ATOM 2081 N N . LYS B 1 121 ? -10.359 -11.75 -12.125 1 93.5 121 LYS B N 1
ATOM 2082 C CA . LYS B 1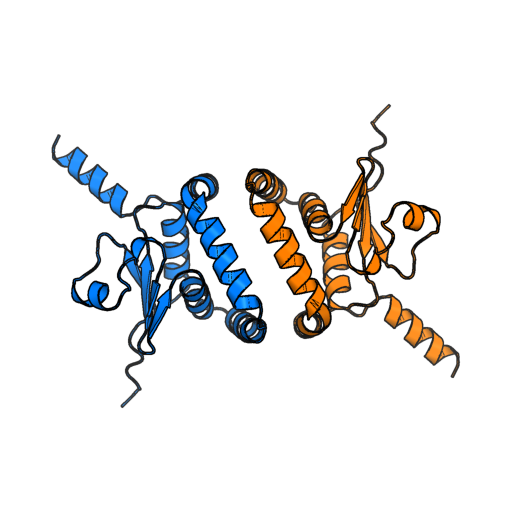 121 ? -10.422 -12.414 -13.414 1 93.5 121 LYS B CA 1
ATOM 2083 C C . LYS B 1 121 ? -10.883 -13.867 -13.266 1 93.5 121 LYS B C 1
ATOM 2085 O O . LYS B 1 121 ? -10.695 -14.469 -12.211 1 93.5 121 LYS B O 1
ATOM 2090 N N . THR B 1 122 ? -11.477 -14.336 -14.273 1 91.81 122 THR B N 1
ATOM 2091 C CA . THR B 1 122 ? -11.922 -15.727 -14.203 1 91.81 122 THR B CA 1
ATOM 2092 C C . THR B 1 122 ? -10.727 -16.656 -14.023 1 91.81 122 THR B C 1
ATOM 2094 O O . THR B 1 122 ? -9.836 -16.719 -14.875 1 91.81 122 THR B O 1
ATOM 2097 N N . PRO B 1 123 ? -10.805 -17.344 -12.953 1 93.19 123 PRO B N 1
ATOM 2098 C CA . PRO B 1 123 ? -9.664 -18.219 -12.695 1 93.19 123 PRO B CA 1
ATOM 2099 C C . PRO B 1 123 ? -9.555 -19.359 -13.719 1 93.19 123 PRO B C 1
ATOM 2101 O O . PRO B 1 123 ? -10.57 -19.938 -14.117 1 93.19 123 PRO B O 1
ATOM 2104 N N . PRO B 1 124 ? -8.359 -19.641 -14.18 1 89.75 124 PRO B N 1
ATOM 2105 C CA . PRO B 1 124 ? -8.172 -20.703 -15.18 1 89.75 124 PRO B CA 1
ATOM 2106 C C . PRO B 1 124 ? -8.75 -22.047 -14.75 1 89.75 124 PRO B C 1
ATOM 2108 O O . PRO B 1 124 ? -9.32 -22.766 -15.562 1 89.75 124 PRO B O 1
ATOM 2111 N N . ALA B 1 125 ? -8.609 -22.391 -13.5 1 87.19 125 ALA B N 1
ATOM 2112 C CA . ALA B 1 125 ? -9.109 -23.672 -13.016 1 87.19 125 ALA B CA 1
ATOM 2113 C C . ALA B 1 125 ? -10.633 -23.75 -13.156 1 87.19 125 ALA B C 1
ATOM 2115 O O . ALA B 1 125 ? -11.188 -24.844 -13.328 1 87.19 125 ALA B O 1
ATOM 2116 N N . ARG B 1 126 ? -11.25 -22.656 -13.109 1 84.62 126 ARG B N 1
ATOM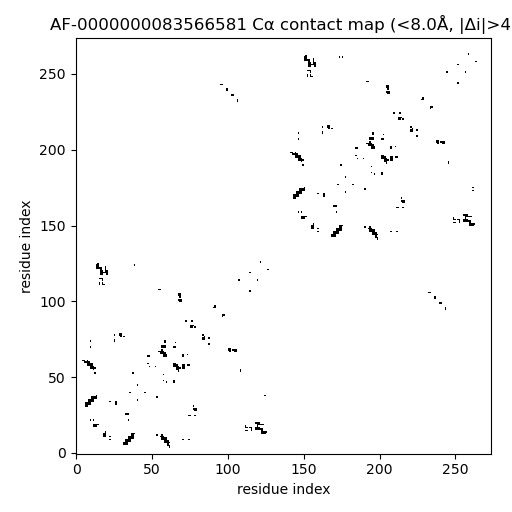 2117 C CA . ARG B 1 126 ? -12.711 -22.609 -13.211 1 84.62 126 ARG B CA 1
ATOM 2118 C C . ARG B 1 126 ? -13.156 -22.547 -14.664 1 84.62 126 ARG B C 1
ATOM 2120 O O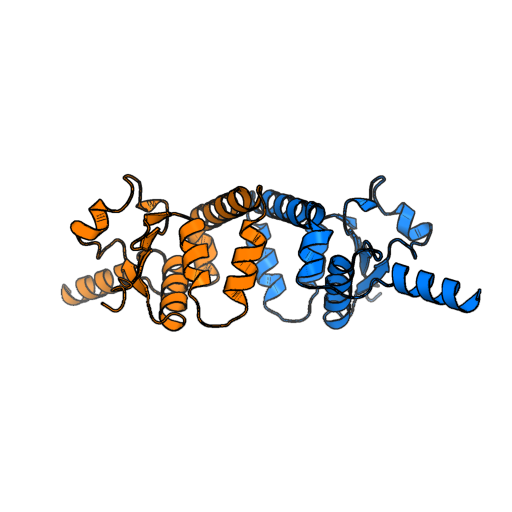 . ARG B 1 126 ? -14.297 -22.891 -14.984 1 84.62 126 ARG B O 1
ATOM 2127 N N . ARG B 1 127 ? -12.383 -22.047 -15.484 1 83.31 127 ARG B N 1
ATOM 2128 C CA . ARG B 1 127 ? -12.672 -22.031 -16.906 1 83.31 127 ARG B CA 1
ATOM 2129 C C . ARG B 1 127 ? -12.719 -23.453 -17.484 1 83.31 127 ARG B C 1
ATOM 2131 O O . ARG B 1 127 ? -13.57 -23.766 -18.312 1 83.31 127 ARG B O 1
ATOM 2138 N N . GLU B 1 128 ? -11.812 -24.234 -17 1 78.25 128 GLU B N 1
ATOM 2139 C CA . GLU B 1 128 ? -11.68 -25.625 -17.469 1 78.25 128 GLU B CA 1
ATOM 2140 C C . GLU B 1 128 ? -12.812 -26.484 -16.922 1 78.25 128 GLU B C 1
ATOM 2142 O O . GLU B 1 128 ? -13.336 -27.344 -17.641 1 78.25 128 GLU B O 1
ATOM 2147 N N . SER B 1 129 ? -13.18 -26.219 -15.789 1 77.12 129 SER B N 1
ATOM 2148 C CA . SER B 1 129 ? -14.273 -27 -15.211 1 77.12 129 SER B CA 1
ATOM 2149 C C . SER B 1 129 ? -15.602 -26.688 -15.898 1 77.12 129 SER B C 1
ATOM 2151 O O . SER B 1 129 ? -16.438 -27.578 -16.078 1 77.12 129 SER B O 1
ATOM 2153 N N . GLU B 1 130 ? -15.789 -25.531 -16.297 1 77.19 130 GLU B N 1
ATOM 2154 C CA . GLU B 1 130 ? -17 -25.141 -17 1 77.19 130 GLU B CA 1
ATOM 2155 C C . GLU B 1 130 ? -17.031 -25.703 -18.422 1 77.19 130 GLU B C 1
ATOM 2157 O O . GLU B 1 130 ? -18.078 -26.094 -18.922 1 77.19 130 GLU B O 1
ATOM 2162 N N . SER B 1 131 ? -15.922 -25.719 -19.047 1 77.5 131 SER B N 1
ATOM 2163 C CA . SER B 1 131 ? -15.836 -26.266 -20.406 1 77.5 131 SER B CA 1
ATOM 2164 C C . SER B 1 131 ? -16.078 -27.766 -20.422 1 77.5 131 SER B C 1
ATOM 2166 O O . SER B 1 131 ? -16.75 -28.281 -21.312 1 77.5 131 SER B O 1
ATOM 2168 N N . GLU B 1 132 ? -15.539 -28.406 -19.469 1 75.88 132 GLU B N 1
ATOM 2169 C CA . GLU B 1 132 ? -15.742 -29.844 -19.375 1 75.88 132 GLU B CA 1
ATOM 2170 C C . GLU B 1 132 ? -17.203 -30.188 -19.094 1 75.88 132 GLU B C 1
ATOM 2172 O O . GLU B 1 132 ? -17.719 -31.188 -19.594 1 75.88 132 GLU B O 1
ATOM 2177 N N . SER B 1 133 ? -17.797 -29.406 -18.297 1 77.94 133 SER B N 1
ATOM 2178 C CA . SER B 1 133 ? -19.203 -29.625 -17.953 1 77.94 133 SER B CA 1
ATOM 2179 C C . SER B 1 133 ? -20.094 -29.391 -19.156 1 77.94 133 SER B C 1
ATOM 2181 O O . SER B 1 133 ? -21.109 -30.078 -19.328 1 77.94 133 SER B O 1
ATOM 2183 N N . ASN B 1 134 ? -19.781 -28.453 -19.953 1 76.12 134 ASN B N 1
ATOM 2184 C CA . ASN B 1 134 ? -20.547 -28.172 -21.156 1 76.12 134 ASN B CA 1
ATOM 2185 C C . ASN B 1 134 ? -20.359 -29.234 -22.219 1 76.12 134 ASN B C 1
ATOM 2187 O O . ASN B 1 134 ? -21.281 -29.516 -23 1 76.12 134 ASN B O 1
ATOM 2191 N N . ASP B 1 135 ? -19.188 -29.797 -22.281 1 73.06 135 ASP B N 1
ATOM 2192 C CA . ASP B 1 135 ? -18.922 -30.844 -23.25 1 73.06 135 ASP B CA 1
ATOM 2193 C C . ASP B 1 135 ? -19.641 -32.125 -22.859 1 73.06 135 ASP B C 1
ATOM 2195 O O . ASP B 1 135 ? -19.953 -32.969 -23.734 1 73.06 135 ASP B O 1
ATOM 2199 N N . GLU B 1 136 ? -19.766 -32.344 -21.641 1 70.88 136 GLU B N 1
ATOM 2200 C CA . GLU B 1 136 ? -20.438 -33.562 -21.188 1 70.88 136 GLU B CA 1
ATOM 2201 C C . GLU B 1 136 ? -21.953 -33.438 -21.312 1 70.88 136 GLU B C 1
ATOM 2203 O O . GLU B 1 136 ? -22.672 -34.406 -21.156 1 70.88 136 GLU B O 1
ATOM 2208 N N . ARG B 1 137 ? -22.469 -32.344 -21.609 1 59.75 137 ARG B N 1
ATOM 2209 C CA . ARG B 1 137 ? -23.906 -32.25 -21.828 1 59.75 137 ARG B CA 1
ATOM 2210 C C . ARG B 1 137 ? -24.234 -32.406 -23.312 1 59.75 137 ARG B C 1
ATOM 2212 O O . ARG B 1 137 ? -23.516 -31.891 -24.172 1 59.75 137 ARG B O 1
#

Organism: NCBI:txid148449

Foldseek 3Di:
DPPPQQQKEKEAALQFFLRVQLLVVLVVFADRYHYHYPVRDDPVNVVQADPPQHLWIWIQGPVHIDTFLRRSLVSQCRGDDPPSVVVSVVLVPDPCSVVVSRVVRNVCSVCSVVVCVVGGDRRPVVVVVVVVVVVVD/DPPPQQQKEKEAALQFFLGVQLLVVLVVFADRYHYHYPVRDDPVNVVQADPPQHLWIWIQGPVHIDTFLRRSLVSQCRGDDPPSVVVSVVLVPDPCSVVVSRVVRNVCSVCSVVVCVVGGDRRPVVVVVVVVVVVVD

Secondary structure (DSSP, 8-state):
-------EEEEE-TT-HHHHHHHHHHHHH-SSEEEEEGGG--HHHHHHS-TTGGGS-EEE-SS-EEETHHHHHHHHTTSSSHHHHHHHHHHTT-TTHHHHHHHHHHHHHHTHHHHHHHS----HHHHHHHHHHHH--/-------EEEEE-TT-HHHHHHHHHHHHH-SSEEEEEGGG--HHHHHHS-TTGGGS-EEE-SS-EEETHHHHHHHHTTSSSHHHHHHHHHHTT-TTHHHHHHHHHHHHHHTHHHHHHHS----HHHHHHHHHHHH--

InterPro domains:
  IPR007263 DCC1-like thiol-disulfide oxidoreductase family [PF04134] (10-117)

Solvent-accessible surface area (backbone atoms only — not comparable to full-atom values): 15129 Å² total; per-residue (Å²): 124,81,77,78,77,64,69,27,34,39,37,34,57,25,79,33,27,32,50,32,38,52,52,50,52,49,51,75,44,29,88,59,57,45,80,41,34,61,92,66,59,47,72,74,60,51,70,71,47,61,93,72,44,86,81,34,39,31,28,40,44,91,88,44,71,30,53,39,33,53,15,53,52,58,51,52,48,54,34,73,62,85,64,49,41,58,52,50,60,56,50,66,71,38,82,64,42,61,58,51,43,41,51,51,35,49,54,49,62,75,38,40,73,61,47,30,74,77,46,55,36,84,17,63,59,54,53,52,54,51,51,53,55,55,67,72,98,125,81,78,78,76,66,67,28,34,40,36,34,56,25,76,33,27,32,52,32,37,51,52,50,52,48,53,75,44,29,89,58,55,44,80,42,35,60,92,66,59,46,73,74,60,51,68,69,46,62,93,71,44,88,80,35,37,32,29,40,46,91,88,45,72,31,54,38,33,54,16,53,51,58,49,53,46,53,34,72,59,84,63,50,39,57,52,50,60,57,50,66,72,38,82,64,42,61,57,51,43,40,52,50,34,50,55,48,62,76,39,39,73,64,45,29,72,76,46,57,34,84,17,63,59,54,52,53,53,50,51,53,54,55,68,73,98

Sequence (274 aa):
MAESDAEATLVYDDDCGFCTWWAEYFDDRTNDIRIVGFSDLTPELREQLPEHYEACSHLVTDEGVYSCGASIEETLARVEGGGVRDVIDFVRNFEDYGRLRETGYRWVADNRDLWGRLVSKTPPARRESESESNDERMAESDAEATLVYDDDCGFCTWWAEYFDDRTNDIRIVGFSDLTPELREQLPEHYEACSHLVTDEGVYSCGASIEETLARVEGGGVRDVIDFVRNFEDYGRLRETGYRWVADNRDLWGRLVSKTPPARRESESESNDER